Protein 4TRO (pdb70)

Solvent-accessible surface area: 12465 Å² total; per-residue (Å²): 150,23,70,0,94,55,32,66,0,0,0,0,22,5,68,31,96,31,11,32,0,18,38,0,0,55,8,0,20,100,58,34,9,85,3,1,2,3,4,119,97,147,55,213,39,0,72,129,15,8,94,166,12,84,52,193,15,61,35,25,69,5,36,8,65,47,108,140,36,14,92,48,0,23,51,62,0,35,147,39,12,27,96,81,48,83,0,25,0,0,0,2,18,33,46,87,14,18,121,48,0,20,8,86,56,80,84,187,95,14,65,158,77,38,3,42,89,0,46,52,20,0,1,120,0,1,34,12,1,4,168,16,0,8,67,21,4,47,108,48,2,0,1,0,0,17,6,29,27,12,84,177,104,34,62,6,16,25,54,25,16,55,0,22,50,31,0,22,44,35,0,124,132,9,12,171,85,0,47,157,91,40,4,22,0,0,0,0,1,5,3,9,17,58,25,118,64,34,45,48,17,25,71,24,68,19,16,122,105,0,1,42,71,1,80,124,27,12,85,17,16,70,143,61,7,89,155,26,29,88,45,159,50,6,32,62,0,0,123,30,0,1,35,0,3,0,90,190,53,99,102,30,69,17,69,29,51,77,12,4,11,23,0,71,85,72,173,189

GO terms:
  GO:0070403 NAD+ binding (F, IDA)
  GO:0005504 fatty acid binding (F, IDA)
  GO:0004318 enoyl-[acyl-carrier-protein] reductase (NADH) activity (F, IDA)
  GO:0071768 mycolic acid biosynthetic process (P, IDA)
  GO:0005886 plasma membrane (C, HDA)
  GO:0030497 fatty acid elongation (P, IMP)
  GO:0050343 trans-2-enoyl-CoA reductase (NADH) activity (F, EXP)

Organism: Mycobacterium tuberculosis (strain ATCC 25618 / H37Rv) (NCBI:txid83332)

Secondary structure (DSSP, 8-state):
--TTTT-EEEEE---STT-HHHHHHHHHHHTT-EEEEEE-S-HHHHHHHHTTSSS---EEE--TT-HHHHHHHHHHHHHHH-TT--EEEEEE------GGGSTTS-GGG--HHHHHHHHIIIIIHHHHHHHHHGGGEEEEEEEEEEE---SS--TTTHHHHHHHHHHHHHHHHHHHHHHTTT-EEEEEEE-----HHHHHHHTTTT-HHHHHHHHHHHHHHHHH-TT---TT--HHHHHHHHHHHSSS-TT--SEEEEESTTGGG---

Radius of gyration: 17.75 Å; Cα contacts (8 Å, |Δi|>4): 563; chains: 1; bounding box: 43×44×45 Å

Nearest PDB structures (foldseek):
  6ep8-assembly1_A  TM=1.003E+00  e=5.190E-58  Mycobacterium tuberculosis H37Rv
  3of2-assembly1_A  TM=1.003E+00  e=1.147E-56  Mycobacterium tuberculosis H37Rv
  3oey-assembly1_A  TM=1.003E+00  e=2.002E-56  Mycobacterium tuberculosis H37Rv
  7kxa-assembly1_A  TM=1.003E+00  e=5.390E-56  Mycobacterium kansasii
  5ois-assembly1_D  TM=9.984E-01  e=1.381E-56  Mycobacterium tuberculosis H37Rv

B-factor: mean 32.61, std 25.02, range [14.46, 283.75]

InterPro domains:
  IPR002347 Short-chain dehydrogenase/reductase SDR [PF13561] (14-265)
  IPR014358 Enoyl-[acyl-carrier-protein] reductase (NADH) [PIRSF000094] (2-268)
  IPR014358 Enoyl-[acyl-carrier-protein] reductase (NADH) [PTHR43159] (5-267)
  IPR014358 Enoyl-[acyl-carrier-protein] reductase (NADH) [cd05372] (7-267)
  IPR036291 NAD(P)-binding domain superfamily [SSF51735] (4-265)
  IPR053410 Mycobacterial enoyl-ACP reductase [NF040631] (3-263)

Structure (mmCIF, N/CA/C/O backbone):
data_4TRO
#
_entry.id   4TRO
#
_cell.length_a   97.434
_cell.length_b   97.434
_cell.length_c   139.752
_cell.angle_alpha   90.00
_cell.angle_beta   90.00
_cell.angle_gamma   120.00
#
_symmetry.space_group_name_H-M   'P 62 2 2'
#
loop_
_entity.id
_entity.type
_entity.pdbx_description
1 polymer 'Enoyl-[acyl-carrier-protein] reductase [NADH]'
2 non-polymer NICOTINAMIDE-ADENINE-DINUCLEOTIDE
3 non-polymer 'ISONICOTINIC-ACETYL-NICOTINAMIDE-ADENINE DINUCLEOTIDE'
4 non-polymer '4-(2-HYDROXYETHYL)-1-PIPERAZINE ETHANESULFONIC ACID'
5 non-polymer 'DIMETHYL SULFOXIDE'
6 non-polymer 'SODIUM ION'
7 water water
#
loop_
_atom_site.group_PDB
_atom_site.id
_atom_site.type_symbol
_atom_site.label_atom_id
_atom_site.label_alt_id
_atom_site.label_comp_id
_atom_site.label_asym_id
_atom_site.label_entity_id
_atom_site.label_seq_id
_atom_site.pdbx_PDB_ins_code
_atom_site.Cartn_x
_atom_site.Cartn_y
_atom_site.Cartn_z
_atom_site.occupancy
_atom_site.B_iso_or_equiv
_atom_site.auth_seq_id
_atom_site.auth_comp_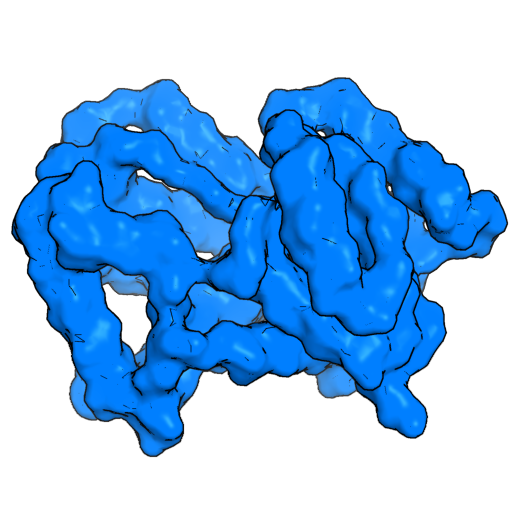id
_atom_site.auth_asym_id
_atom_site.auth_atom_id
_atom_site.pdbx_PDB_model_num
ATOM 1 N N . THR A 1 2 ? -10.225 -59.782 22.402 1.00 139.98 2 THR A N 1
ATOM 2 C CA . THR A 1 2 ? -9.736 -58.898 23.470 1.00 109.86 2 THR A CA 1
ATOM 3 C C . THR A 1 2 ? -8.631 -57.967 22.839 1.00 48.46 2 THR A C 1
ATOM 4 O O . THR A 1 2 ? -7.510 -58.391 22.363 1.00 66.05 2 THR A O 1
ATOM 6 N N . GLY A 1 3 ? -8.963 -56.679 22.809 1.00 40.79 3 GLY A N 1
ATOM 7 C CA . GLY A 1 3 ? -8.107 -55.756 22.250 1.00 35.36 3 GLY A CA 1
ATOM 8 C C . GLY A 1 3 ? -6.975 -55.394 23.265 1.00 29.66 3 GLY A C 1
ATOM 9 O O . GLY A 1 3 ? -7.142 -55.445 24.483 1.00 30.75 3 GLY A O 1
ATOM 10 N N . LEU A 1 4 ? -5.883 -54.983 22.724 1.00 27.22 4 LEU A N 1
ATOM 11 C CA . LEU A 1 4 ? -4.719 -54.540 23.459 1.00 25.89 4 LEU A CA 1
ATOM 12 C C . LEU A 1 4 ? -5.046 -53.432 24.463 1.00 26.65 4 LEU A C 1
ATOM 13 O O . LEU A 1 4 ? -4.403 -53.329 25.514 1.00 26.74 4 LEU A O 1
ATOM 18 N N . LEU A 1 5 ? -6.013 -52.574 24.130 1.00 26.24 5 LEU A N 1
ATOM 19 C CA . LEU A 1 5 ? -6.299 -51.413 24.915 1.00 26.25 5 LEU A CA 1
ATOM 20 C C . LEU A 1 5 ? -7.749 -51.509 25.465 1.00 27.83 5 LEU A C 1
ATOM 21 O O . LEU A 1 5 ? -8.332 -50.477 25.686 1.00 27.03 5 LEU A O 1
ATOM 26 N N A ASP A 1 6 ? -8.363 -52.664 25.593 0.50 27.53 6 ASP A N 1
ATOM 27 N N B ASP A 1 6 ? -8.391 -52.677 25.590 0.50 26.18 6 ASP A N 1
ATOM 28 C CA A ASP A 1 6 ? -9.762 -52.770 25.986 0.50 31.53 6 ASP A CA 1
ATOM 29 C CA B ASP A 1 6 ? -9.806 -52.778 25.975 0.50 31.24 6 ASP A CA 1
ATOM 30 C C A ASP A 1 6 ? -9.978 -52.080 27.324 0.50 32.98 6 ASP A C 1
ATOM 31 C C B ASP A 1 6 ? -9.983 -52.080 27.310 0.50 38.85 6 ASP A C 1
ATOM 32 O O A ASP A 1 6 ? -9.244 -52.279 28.265 0.50 45.07 6 ASP A O 1
ATOM 33 O O B ASP A 1 6 ? -9.187 -52.291 28.216 0.50 41.64 6 ASP A O 1
ATOM 42 N N . GLY A 1 7 ? -10.953 -51.178 27.295 1.00 34.25 7 GLY A N 1
ATOM 43 C CA . GLY A 1 7 ? -11.472 -50.402 28.390 1.00 85.62 7 GLY A CA 1
ATOM 44 C C . GLY A 1 7 ? -10.698 -49.215 28.808 1.00 44.09 7 GLY A C 1
ATOM 45 O O . GLY A 1 7 ? -10.961 -48.573 29.762 1.00 184.57 7 GLY A O 1
ATOM 46 N N . LYS A 1 8 ? -9.589 -48.973 28.060 1.00 28.71 8 LYS A N 1
ATOM 47 C CA . LYS A 1 8 ? -8.773 -47.837 28.372 1.00 26.86 8 LYS A CA 1
ATOM 48 C C . LYS A 1 8 ? -9.353 -46.571 27.813 1.00 26.28 8 LYS A C 1
ATOM 49 O O . LYS A 1 8 ? -9.846 -46.552 26.705 1.00 31.30 8 LYS A O 1
ATOM 55 N N . ARG A 1 9 ? -9.243 -45.491 28.569 1.00 25.00 9 ARG A N 1
ATOM 56 C CA . ARG A 1 9 ? -9.692 -44.184 28.121 1.00 25.08 9 ARG A CA 1
ATOM 57 C C . ARG A 1 9 ? -8.451 -43.375 27.749 1.00 26.15 9 ARG A C 1
ATOM 58 O O . ARG A 1 9 ? -7.582 -43.134 28.585 1.00 25.91 9 ARG A O 1
ATOM 66 N N . ILE A 1 10 ? -8.380 -42.938 26.512 1.00 24.21 10 ILE A N 1
ATOM 67 C CA . ILE A 1 10 ? -7.172 -42.341 25.957 1.00 22.99 10 ILE A CA 1
ATOM 68 C C . ILE A 1 10 ? -7.459 -41.047 25.205 1.00 22.69 10 ILE A C 1
ATOM 69 O O . ILE A 1 10 ? -8.332 -41.001 24.349 1.00 24.42 10 ILE A O 1
ATOM 74 N N . LEU A 1 11 ? -6.725 -39.987 25.549 1.00 21.66 11 LEU A N 1
ATOM 75 C CA . LEU A 1 11 ? -6.784 -38.744 24.829 1.00 22.06 11 LEU A CA 1
ATOM 76 C C . LEU A 1 11 ? -5.777 -38.715 23.695 1.00 21.98 11 LEU A C 1
ATOM 77 O O . LEU A 1 11 ? -4.612 -38.999 23.911 1.00 23.14 11 LEU A O 1
ATOM 82 N N . VAL A 1 12 ? -6.218 -38.363 22.498 1.00 22.43 12 VAL A N 1
ATOM 83 C CA . VAL A 1 12 ? -5.336 -38.253 21.357 1.00 21.64 12 VAL A CA 1
ATOM 84 C C . VAL A 1 12 ? -5.404 -36.868 20.756 1.00 22.35 12 VAL A C 1
ATOM 85 O O . VAL A 1 12 ? -6.432 -36.439 20.259 1.00 23.61 12 VAL A O 1
ATOM 89 N N . SER A 1 13 ? -4.270 -36.183 20.798 1.00 22.55 13 SER A N 1
ATOM 90 C CA . SER A 1 13 ? -4.120 -34.881 20.186 1.00 21.44 13 SER A CA 1
ATOM 91 C C . SER A 1 13 ? -3.504 -35.022 18.803 1.00 23.59 13 SER A C 1
ATOM 92 O O . SER A 1 13 ? -2.971 -36.064 18.458 1.00 23.71 13 SER A O 1
ATOM 95 N N . GLY A 1 14 ? -3.537 -33.981 18.002 1.00 21.45 14 GLY A N 1
ATOM 96 C CA . GLY A 1 14 ? -2.743 -33.907 16.789 1.00 22.34 14 GLY A CA 1
ATOM 97 C C . GLY A 1 14 ? -3.338 -34.342 15.473 1.00 21.50 14 GLY A C 1
ATOM 98 O O . GLY A 1 14 ? -2.620 -34.363 14.486 1.00 22.52 14 GLY A O 1
ATOM 99 N N . ILE A 1 15 ? -4.624 -34.646 15.419 1.00 21.87 15 ILE A N 1
ATOM 100 C CA . ILE A 1 15 ? -5.252 -34.895 14.131 1.00 22.98 15 ILE A CA 1
ATOM 101 C C . ILE A 1 15 ? -5.514 -33.594 13.418 1.00 23.80 15 ILE A C 1
ATOM 102 O O . ILE A 1 15 ? -6.173 -32.723 13.980 1.00 24.22 15 ILE A O 1
ATOM 107 N N . ILE A 1 16 ? -5.075 -33.473 12.181 1.00 23.43 16 ILE A N 1
ATOM 108 C CA . ILE A 1 16 ? -5.494 -32.372 11.309 1.00 24.16 16 ILE A CA 1
ATOM 109 C C . ILE A 1 16 ? -5.939 -32.857 9.911 1.00 26.86 16 ILE A C 1
ATOM 110 O O . ILE A 1 16 ? -6.827 -32.233 9.333 1.00 31.96 16 ILE A O 1
ATOM 115 N N . THR A 1 17 ? -5.355 -33.924 9.398 1.00 24.94 17 THR A N 1
ATOM 116 C CA . THR A 1 17 ? -5.786 -34.539 8.147 1.00 27.26 17 THR A CA 1
ATOM 117 C C . THR A 1 17 ? -5.890 -36.051 8.282 1.00 24.51 17 THR A C 1
ATOM 118 O O . THR A 1 17 ? -5.432 -36.564 9.330 1.00 25.26 17 THR A O 1
ATOM 122 N N A ASP A 1 18 ? -6.372 -36.768 7.274 0.50 25.32 18 ASP A N 1
ATOM 123 N N B ASP A 1 18 ? -6.379 -36.783 7.317 0.50 25.81 18 ASP A N 1
ATOM 124 C CA A ASP A 1 18 ? -6.412 -38.210 7.311 0.50 28.22 18 ASP A CA 1
ATOM 125 C CA B ASP A 1 18 ? -6.432 -38.220 7.353 0.50 26.34 18 ASP A CA 1
ATOM 126 C C A ASP A 1 18 ? -5.043 -38.860 7.180 0.50 26.11 18 ASP A C 1
ATOM 127 C C B ASP A 1 18 ? -5.052 -38.861 7.201 0.50 27.90 18 ASP A C 1
ATOM 128 O O A ASP A 1 18 ? -4.855 -40.027 7.325 0.50 32.79 18 ASP A O 1
ATOM 129 O O B ASP A 1 18 ? -4.875 -40.051 7.244 0.50 28.67 18 ASP A O 1
ATOM 138 N N . SER A 1 19 ? -4.063 -38.031 6.900 1.00 23.71 19 SER A N 1
ATOM 139 C CA . SER A 1 19 ? -2.640 -38.450 6.862 1.00 25.54 19 SER A CA 1
ATOM 140 C C . SER A 1 19 ? -1.850 -38.148 8.136 1.00 25.11 19 SER A C 1
ATOM 141 O O . SER A 1 19 ? -0.695 -38.587 8.242 1.00 26.41 19 SER A O 1
ATOM 144 N N . SER A 1 20 ? -2.444 -37.470 9.114 1.00 22.57 20 SER A N 1
ATOM 145 C CA . SER A 1 20 ? -1.792 -37.227 10.382 1.00 21.50 20 SER A CA 1
ATOM 146 C C . SER A 1 20 ? -1.425 -38.543 11.030 1.00 21.04 20 SER A C 1
ATOM 147 O O . SER A 1 20 ? -2.218 -39.466 11.066 1.00 22.57 20 SER A O 1
ATOM 150 N N . ILE A 1 21 ? -0.233 -38.584 11.628 1.00 21.43 21 ILE A N 1
ATOM 151 C CA . ILE A 1 21 ? 0.163 -39.762 12.365 1.00 21.58 21 ILE A CA 1
ATOM 152 C C . ILE A 1 21 ? -0.881 -40.015 13.445 1.00 20.85 21 ILE A C 1
ATOM 153 O O . ILE A 1 21 ? -1.234 -41.151 13.698 1.00 21.58 21 ILE A O 1
ATOM 158 N N . ALA A 1 22 ? -1.404 -38.982 14.078 1.00 20.93 22 ALA A N 1
ATOM 159 C CA . ALA A 1 22 ? -2.382 -39.121 15.128 1.00 21.57 22 ALA A CA 1
ATOM 160 C C . ALA A 1 22 ? -3.668 -39.754 14.620 1.00 21.02 22 ALA A C 1
ATOM 161 O O . ALA A 1 22 ? -4.380 -40.368 15.415 1.00 22.21 22 ALA A O 1
ATOM 163 N N . PHE A 1 23 ? -4.030 -39.580 13.385 1.00 21.70 23 PHE A N 1
ATOM 164 C CA . PHE A 1 23 ? -5.251 -40.220 12.868 1.00 21.90 23 PHE A CA 1
ATOM 165 C C . PHE A 1 23 ? -5.106 -41.738 12.932 1.00 21.13 23 PHE A C 1
ATOM 166 O O . PHE A 1 23 ? -6.005 -42.465 13.337 1.00 23.63 23 PHE A O 1
ATOM 174 N N . HIS A 1 24 ? -3.930 -42.211 12.518 1.00 21.40 24 HIS A N 1
ATOM 175 C CA . HIS A 1 24 ? -3.623 -43.606 12.551 1.00 21.91 24 HIS A CA 1
ATOM 176 C C . HIS A 1 24 ? -3.485 -44.174 13.942 1.00 21.90 24 HIS A C 1
ATOM 177 O O . HIS A 1 24 ? -3.929 -45.275 14.203 1.00 23.40 24 HIS A O 1
ATOM 184 N N . ILE A 1 25 ? -2.866 -43.398 14.844 1.00 19.89 25 ILE A N 1
ATOM 185 C CA . ILE A 1 25 ? -2.822 -43.767 16.250 1.00 21.11 25 ILE A CA 1
ATOM 186 C C . ILE A 1 25 ? -4.256 -43.984 16.765 1.00 21.71 25 ILE A C 1
ATOM 187 O O . ILE A 1 25 ? -4.561 -44.979 17.379 1.00 22.60 25 ILE A O 1
ATOM 192 N N . ALA A 1 26 ? -5.117 -43.017 16.512 1.00 21.86 26 ALA A N 1
ATOM 193 C CA . ALA A 1 26 ? -6.511 -43.104 16.945 1.00 22.35 26 ALA A CA 1
ATOM 194 C C . ALA A 1 26 ? -7.225 -44.281 16.311 1.00 22.77 26 ALA A C 1
ATOM 195 O O . ALA A 1 26 ? -7.907 -44.995 17.051 1.00 22.71 26 ALA A O 1
ATOM 197 N N A ARG A 1 27 ? -7.089 -44.582 15.032 0.50 22.76 27 ARG A N 1
ATOM 198 N N B ARG A 1 27 ? -7.080 -44.573 15.042 0.50 22.19 27 ARG A N 1
ATOM 199 C CA A ARG A 1 27 ? -7.741 -45.742 14.389 0.50 26.10 27 ARG A CA 1
ATOM 200 C CA B ARG A 1 27 ? -7.732 -45.723 14.416 0.50 23.22 27 ARG A CA 1
ATOM 201 C C A ARG A 1 27 ? -7.319 -47.060 15.009 0.50 22.59 27 ARG A C 1
ATOM 202 C C B ARG A 1 27 ? -7.321 -47.063 15.017 0.50 23.90 27 ARG A C 1
ATOM 203 O O A ARG A 1 27 ? -8.132 -47.821 15.451 0.50 25.18 27 ARG A O 1
ATOM 204 O O B ARG A 1 27 ? -8.144 -47.836 15.445 0.50 25.41 27 ARG A O 1
ATOM 219 N N . VAL A 1 28 ? -6.007 -47.222 15.189 1.00 23.18 28 VAL A N 1
ATOM 220 C CA . VAL A 1 28 ? -5.472 -48.426 15.774 1.00 23.48 28 VAL A CA 1
ATOM 221 C C . VAL A 1 28 ? -5.926 -48.603 17.224 1.00 23.04 28 VAL A C 1
ATOM 222 O O . VAL A 1 28 ? -6.308 -49.687 17.643 1.00 24.27 28 VAL A O 1
ATOM 226 N N . ALA A 1 29 ? -5.894 -47.531 18.004 1.00 22.52 29 ALA A N 1
ATOM 227 C CA . ALA A 1 29 ? -6.300 -47.616 19.386 1.00 23.60 29 ALA A CA 1
ATOM 228 C C . ALA A 1 29 ? -7.775 -48.023 19.481 1.00 23.31 29 ALA A C 1
ATOM 229 O O . ALA A 1 29 ? -8.109 -48.847 20.308 1.00 25.04 29 ALA A O 1
ATOM 231 N N . GLN A 1 30 ? -8.628 -47.466 18.634 1.00 22.82 30 GLN A N 1
ATOM 232 C CA . GLN A 1 30 ? -10.053 -47.868 18.605 1.00 24.48 30 GLN A CA 1
ATOM 233 C C . GLN A 1 30 ? -10.216 -49.289 18.175 1.00 24.88 30 GLN A C 1
ATOM 234 O O . GLN A 1 30 ? -11.050 -50.007 18.730 1.00 25.81 30 GLN A O 1
ATOM 240 N N . GLU A 1 31 ? -9.433 -49.736 17.209 1.00 2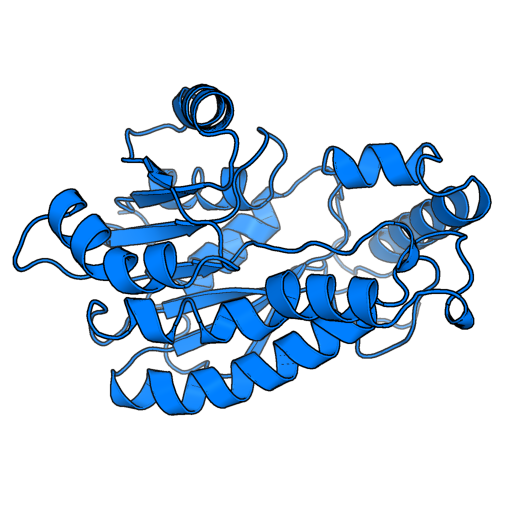5.64 31 GLU A N 1
ATOM 241 C CA . GLU A 1 31 ? -9.490 -51.117 16.760 1.00 26.07 31 GLU A CA 1
ATOM 242 C C . GLU A 1 31 ? -9.157 -52.035 17.901 1.00 25.02 31 GLU A C 1
ATOM 243 O O . GLU A 1 31 ? -9.640 -53.168 17.943 1.00 29.16 31 GLU A O 1
ATOM 249 N N . GLN A 1 32 ? -8.315 -51.565 18.846 1.00 25.37 32 GLN A N 1
ATOM 250 C CA . GLN A 1 32 ? -7.895 -52.325 20.002 1.00 24.04 32 GLN A CA 1
ATOM 251 C C . GLN A 1 32 ? -8.717 -52.077 21.259 1.00 27.87 32 GLN A C 1
ATOM 252 O O . GLN A 1 32 ? -8.305 -52.442 22.342 1.00 27.04 32 GLN A O 1
ATOM 258 N N . GLY A 1 33 ? -9.882 -51.489 21.104 1.00 27.02 33 GLY A N 1
ATOM 259 C CA . GLY A 1 33 ? -10.808 -51.355 22.221 1.00 27.33 33 GLY A CA 1
ATOM 260 C C . GLY A 1 33 ? -10.748 -50.097 23.062 1.00 26.41 33 GLY A C 1
ATOM 261 O O . GLY A 1 33 ? -11.528 -49.981 24.016 1.00 30.10 33 GLY A O 1
ATOM 262 N N . ALA A 1 34 ? -9.853 -49.194 22.717 1.00 26.66 34 ALA A N 1
ATOM 263 C CA . ALA A 1 34 ? -9.717 -47.985 23.486 1.00 24.85 34 ALA A CA 1
ATOM 264 C C . ALA A 1 34 ? -10.935 -47.042 23.376 1.00 25.98 34 ALA A C 1
ATOM 265 O O . ALA A 1 34 ? -11.498 -46.987 22.241 1.00 28.51 34 ALA A O 1
ATOM 267 N N A GLN A 1 35 ? -11.406 -46.315 24.348 0.50 26.41 35 GLN A N 1
ATOM 268 N N B GLN A 1 35 ? -11.441 -46.321 24.352 0.50 26.43 35 GLN A N 1
ATOM 269 C CA A GLN A 1 35 ? -12.386 -45.265 24.219 0.50 27.22 35 GLN A CA 1
ATOM 270 C CA B GLN A 1 35 ? -12.408 -45.248 24.212 0.50 27.24 35 GLN A CA 1
ATOM 271 C C A GLN A 1 35 ? -11.589 -43.993 24.248 0.50 26.66 35 GLN A C 1
ATOM 272 C C B GLN A 1 35 ? -11.587 -43.991 24.259 0.50 25.28 35 GLN A C 1
ATOM 273 O O A GLN A 1 35 ? -10.843 -43.686 25.132 0.50 26.83 35 GLN A O 1
ATOM 274 O O B GLN A 1 35 ? -10.848 -43.684 25.181 0.50 29.23 35 GLN A O 1
ATOM 285 N N . LEU A 1 36 ? -11.764 -43.211 23.205 1.00 26.30 36 LEU A N 1
ATOM 286 C CA . LEU A 1 36 ? -10.979 -41.978 22.940 1.00 25.17 36 LEU A CA 1
ATOM 287 C C . LEU A 1 36 ? -11.728 -40.679 23.206 1.00 24.51 36 LEU A C 1
ATOM 288 O O . LEU A 1 36 ? -12.955 -40.580 23.042 1.00 27.07 36 LEU A O 1
ATOM 293 N N . VAL A 1 37 ? -10.929 -39.685 23.561 1.00 23.73 37 VAL A N 1
ATOM 294 C CA . VAL A 1 37 ? -11.263 -38.269 23.532 1.00 25.68 37 VAL A CA 1
ATOM 295 C C . VAL A 1 37 ? -10.227 -37.651 22.603 1.00 24.05 37 VAL A C 1
ATOM 296 O O . VAL A 1 37 ? -9.055 -37.923 22.744 1.00 25.75 37 VAL A O 1
ATOM 300 N N . LEU A 1 38 ? -10.643 -36.821 21.678 1.00 23.98 38 LEU A N 1
ATOM 301 C CA . LEU A 1 38 ? -9.723 -36.179 20.733 1.00 24.99 38 LEU A CA 1
ATOM 302 C C . LEU A 1 38 ? -9.578 -34.712 21.028 1.00 25.03 38 LEU A C 1
ATOM 303 O O . LEU A 1 38 ? -10.497 -34.076 21.491 1.00 26.97 38 LEU A O 1
ATOM 308 N N . THR A 1 39 ? -8.384 -34.169 20.754 1.00 25.51 39 THR A N 1
ATOM 309 C CA . THR A 1 39 ? -8.183 -32.744 20.807 1.00 26.27 39 THR A CA 1
ATOM 310 C C . THR A 1 39 ? -7.707 -32.223 19.471 1.00 26.87 39 THR A C 1
ATOM 311 O O . THR A 1 39 ? -6.916 -32.855 18.783 1.00 27.17 39 THR A O 1
ATOM 315 N N . GLY A 1 40 ? -8.170 -31.057 19.123 1.00 25.87 40 GLY A N 1
ATOM 316 C CA . GLY A 1 40 ? -7.804 -30.429 17.904 1.00 24.86 40 GLY A CA 1
ATOM 317 C C . GLY A 1 40 ? -7.528 -28.966 17.996 1.00 26.69 40 GLY A C 1
ATOM 318 O O . GLY A 1 40 ? -8.039 -28.300 18.867 1.00 25.76 40 GLY A O 1
ATOM 319 N N . PHE A 1 41 ? -6.735 -28.481 17.043 1.00 25.45 41 PHE A N 1
ATOM 320 C CA . PHE A 1 41 ? -6.286 -27.102 17.022 1.00 24.79 41 PHE A CA 1
ATOM 321 C C . PHE A 1 41 ? -6.923 -26.330 15.857 1.00 26.14 41 PHE A C 1
ATOM 322 O O . PHE A 1 41 ? -6.745 -26.679 14.710 1.00 27.51 41 PHE A O 1
ATOM 330 N N . ASP A 1 42 ? -7.634 -25.274 16.219 1.00 29.89 42 ASP A N 1
ATOM 331 C CA . ASP A 1 42 ? -8.121 -24.239 15.334 1.00 32.05 42 ASP A CA 1
ATOM 332 C C . ASP A 1 42 ? -9.254 -24.632 14.376 1.00 33.89 42 ASP A C 1
ATOM 333 O O . ASP A 1 42 ? -10.337 -24.104 14.457 1.00 42.50 42 ASP A O 1
ATOM 338 N N . ARG A 1 43 ? -8.996 -25.557 13.495 1.00 30.58 43 ARG A N 1
ATOM 339 C CA . ARG A 1 43 ? -9.984 -25.931 12.461 1.00 31.53 43 ARG A CA 1
ATOM 340 C C . ARG A 1 43 ? -10.851 -27.087 12.885 1.00 29.79 43 ARG A C 1
ATOM 341 O O . ARG A 1 43 ? -10.725 -28.176 12.391 1.00 27.41 43 ARG A O 1
ATOM 349 N N . LEU A 1 44 ? -11.703 -26.830 13.858 1.00 31.74 44 LEU A N 1
ATOM 350 C CA . LEU A 1 44 ? -12.486 -27.886 14.477 1.00 32.93 44 LEU A CA 1
ATOM 351 C C . LEU A 1 44 ? -13.515 -28.540 13.573 1.00 29.92 44 LEU A C 1
ATOM 352 O O . LEU A 1 44 ? -13.758 -29.696 13.681 1.00 29.87 44 LEU A O 1
ATOM 357 N N . ARG A 1 45 ? -14.121 -27.739 12.686 1.00 32.66 45 ARG A N 1
ATOM 358 C CA . ARG A 1 45 ? -15.078 -28.327 11.755 1.00 36.67 45 ARG A CA 1
ATOM 359 C C . ARG A 1 45 ? -14.393 -29.281 10.826 1.00 28.48 45 ARG A C 1
ATOM 360 O O . ARG A 1 45 ? -14.890 -30.387 10.576 1.00 29.81 45 ARG A O 1
ATOM 368 N N . LEU A 1 46 ? -13.244 -28.877 10.334 1.00 29.93 46 LEU A N 1
ATOM 369 C CA . LEU A 1 46 ? -12.416 -29.779 9.516 1.00 27.44 46 LEU A CA 1
ATOM 370 C C . LEU A 1 46 ? -12.042 -31.015 10.264 1.00 28.27 46 LEU A C 1
ATOM 371 O O . LEU A 1 46 ? -12.229 -32.108 9.767 1.00 27.42 46 LEU A O 1
ATOM 376 N N . ILE A 1 47 ? -11.532 -30.871 11.476 1.00 26.05 47 ILE A N 1
ATOM 377 C CA . ILE A 1 47 ? -11.119 -32.051 12.227 1.00 25.70 47 ILE A CA 1
ATOM 378 C C . ILE A 1 47 ? -12.283 -33.003 12.496 1.00 25.17 47 ILE A C 1
ATOM 379 O O . ILE A 1 47 ? -12.106 -34.208 12.459 1.00 26.63 47 ILE A O 1
ATOM 384 N N . GLN A 1 48 ? -13.450 -32.480 12.853 1.00 27.65 48 GLN A N 1
ATOM 385 C CA . GLN A 1 48 ? -14.598 -33.327 13.052 1.00 27.57 48 GLN A CA 1
ATOM 386 C C . GLN A 1 48 ? -14.947 -34.133 11.826 1.00 26.25 48 GLN A C 1
ATOM 387 O O . GLN A 1 48 ? -15.275 -35.299 11.905 1.00 26.94 48 GLN A O 1
ATOM 393 N N . ARG A 1 49 ? -14.900 -33.499 10.677 1.00 25.96 49 ARG A N 1
ATOM 394 C CA . ARG A 1 49 ? -15.184 -34.181 9.418 1.00 28.19 49 ARG A CA 1
ATOM 395 C C . ARG A 1 49 ? -14.209 -35.286 9.132 1.00 24.01 49 ARG A C 1
ATOM 396 O O . ARG A 1 49 ? -14.565 -36.346 8.705 1.00 26.20 49 ARG A O 1
ATOM 404 N N . ILE A 1 50 ? -12.932 -35.007 9.392 1.00 26.82 50 ILE A N 1
ATOM 405 C CA . ILE A 1 50 ? -11.900 -36.024 9.264 1.00 25.03 50 ILE A CA 1
ATOM 406 C C . ILE A 1 50 ? -12.106 -37.179 10.244 1.00 25.35 50 ILE A C 1
ATOM 407 O O . ILE A 1 50 ? -12.042 -38.334 9.851 1.00 26.11 50 ILE A O 1
ATOM 412 N N . THR A 1 51 ? -12.383 -36.860 11.511 1.00 27.03 51 THR A N 1
ATOM 413 C CA . THR A 1 51 ? -12.521 -37.877 12.515 1.00 26.61 51 THR A CA 1
ATOM 414 C C . THR A 1 51 ? -13.827 -38.707 12.461 1.00 28.04 51 THR A C 1
ATOM 415 O O . THR A 1 51 ? -13.919 -39.764 13.054 1.00 28.86 51 THR A O 1
ATOM 419 N N . ASP A 1 52 ? -14.790 -38.232 11.663 1.00 26.68 52 ASP A N 1
ATOM 420 C CA . ASP A 1 52 ? -15.994 -38.994 11.364 1.00 28.60 52 ASP 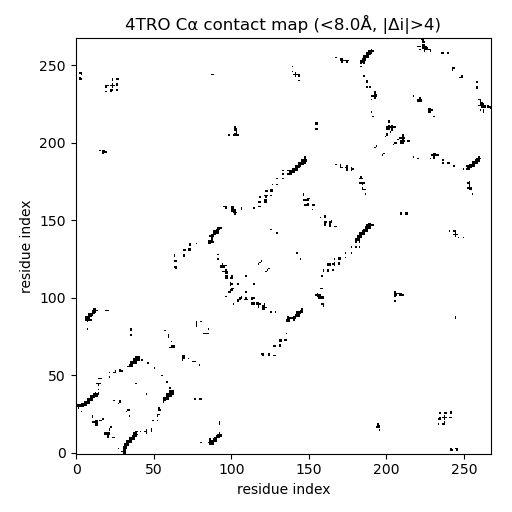A CA 1
ATOM 421 C C . ASP A 1 52 ? -15.650 -40.302 10.690 1.00 28.29 52 ASP A C 1
ATOM 422 O O . ASP A 1 52 ? -16.430 -41.207 10.705 1.00 31.40 52 ASP A O 1
ATOM 427 N N . ARG A 1 53 ? -14.445 -40.399 10.115 1.00 26.91 53 ARG A N 1
ATOM 428 C CA . ARG A 1 53 ? -14.024 -41.597 9.473 1.00 26.69 53 ARG A CA 1
ATOM 429 C C . ARG A 1 53 ? -13.363 -42.609 10.392 1.00 27.99 53 ARG A C 1
ATOM 430 O O . ARG A 1 53 ? -13.081 -43.729 9.957 1.00 31.45 53 ARG A O 1
ATOM 438 N N . LEU A 1 54 ? -13.116 -42.263 11.646 1.00 26.31 54 LEU A N 1
ATOM 439 C CA . LEU A 1 54 ? -12.628 -43.217 12.583 1.00 26.84 54 LEU A CA 1
ATOM 440 C C . LEU A 1 54 ? -13.682 -44.281 12.843 1.00 30.00 54 LEU A C 1
ATOM 441 O O . LEU A 1 54 ? -14.854 -44.055 12.699 1.00 31.85 54 LEU A O 1
ATOM 446 N N . PRO A 1 55 ? -13.247 -45.470 13.256 1.00 29.65 55 PRO A N 1
ATOM 447 C CA . PRO A 1 55 ? -14.238 -46.559 13.402 1.00 32.44 55 PRO A CA 1
ATOM 448 C C . PRO A 1 55 ? -15.240 -46.362 14.513 1.00 33.12 55 PRO A C 1
ATOM 449 O O . PRO A 1 55 ? -16.275 -47.002 14.486 1.00 38.62 55 PRO A O 1
ATOM 453 N N . ALA A 1 56 ? -14.921 -45.511 15.490 1.00 31.28 56 ALA A N 1
ATOM 454 C CA . ALA A 1 56 ? -15.864 -45.250 16.549 1.00 32.03 56 ALA A CA 1
ATOM 455 C C . ALA A 1 56 ? -15.978 -43.788 16.844 1.00 30.98 56 ALA A C 1
ATOM 456 O O . ALA A 1 56 ? -15.028 -43.012 16.555 1.00 32.65 56 ALA A O 1
ATOM 458 N N . LYS A 1 57 ? -17.080 -43.421 17.489 1.00 43.40 57 LYS A N 1
ATOM 459 C CA . LYS A 1 57 ? -17.277 -42.058 17.929 1.00 50.66 57 LYS A CA 1
ATOM 460 C C . LYS A 1 57 ? -16.334 -41.647 18.983 1.00 40.66 57 LYS A C 1
ATOM 461 O O . LYS A 1 57 ? -15.984 -42.448 19.878 1.00 38.44 57 LYS A O 1
ATOM 467 N N . ALA A 1 58 ? -15.891 -40.408 18.913 1.00 31.54 58 ALA A N 1
ATOM 468 C CA . ALA A 1 58 ? -15.070 -39.861 19.960 1.00 35.59 58 ALA A CA 1
ATOM 469 C C . ALA A 1 58 ? -15.328 -38.367 20.024 1.00 34.13 58 ALA A C 1
ATOM 470 O O . ALA A 1 58 ? -15.322 -37.668 18.996 1.00 38.52 58 ALA A O 1
ATOM 472 N N . PRO A 1 59 ? -15.512 -37.856 21.242 1.00 29.46 59 PRO A N 1
ATOM 473 C CA . PRO A 1 59 ? -15.699 -36.419 21.401 1.00 29.21 59 PRO A CA 1
ATOM 474 C C . PRO A 1 59 ? -14.468 -35.664 21.035 1.00 29.53 59 PRO A C 1
ATOM 475 O O . PRO A 1 59 ? -13.358 -36.093 21.337 1.00 29.31 59 PRO A O 1
ATOM 479 N N . LEU A 1 60 ? -14.656 -34.489 20.472 1.00 30.13 60 LEU A N 1
ATOM 480 C CA . LEU A 1 60 ? -13.567 -33.613 20.065 1.00 27.58 60 LEU A CA 1
ATOM 481 C C . LEU A 1 60 ? -13.609 -32.346 20.869 1.00 29.41 60 LEU A C 1
ATOM 482 O O . LEU A 1 60 ? -14.614 -31.654 20.921 1.00 31.38 60 LEU A O 1
ATOM 487 N N . LEU A 1 61 ? -12.465 -32.045 21.500 1.00 28.74 61 LEU A N 1
ATOM 488 C CA . LEU A 1 61 ? -12.275 -30.878 22.342 1.00 27.55 61 LEU A CA 1
ATOM 489 C C . LEU A 1 61 ? -11.255 -29.972 21.697 1.00 26.54 61 LEU A C 1
ATOM 490 O O . LEU A 1 61 ? -10.236 -30.450 21.197 1.00 28.65 61 LEU A O 1
ATOM 495 N N . GLU A 1 62 ? -11.454 -28.668 21.791 1.00 28.05 62 GLU A N 1
ATOM 496 C CA . GLU A 1 62 ? -10.490 -27.723 21.257 1.00 27.31 62 GLU A CA 1
ATOM 497 C C . GLU A 1 62 ? -9.288 -27.609 22.188 1.00 25.17 62 GLU A C 1
ATOM 498 O O . GLU A 1 62 ? -9.454 -27.433 23.406 1.00 27.24 62 GLU A O 1
ATOM 504 N N . LEU A 1 63 ? -8.079 -27.647 21.635 1.00 24.45 63 LEU A N 1
ATOM 505 C CA . LEU A 1 63 ? -6.890 -27.359 22.402 1.00 27.18 63 LEU A CA 1
ATOM 506 C C . LEU A 1 63 ? -5.824 -26.699 21.560 1.00 24.63 63 LEU A C 1
ATOM 507 O O . LEU A 1 63 ? -5.215 -27.370 20.690 1.00 26.23 63 LEU A O 1
ATOM 512 N N . ASP A 1 64 ? -5.576 -25.441 21.814 1.00 26.68 64 ASP A N 1
ATOM 513 C CA . ASP A 1 64 ? -4.407 -24.719 21.305 1.00 26.63 64 ASP A CA 1
ATOM 514 C C . ASP A 1 64 ? -3.416 -24.749 22.454 1.00 22.91 64 ASP A C 1
ATOM 515 O O . ASP A 1 64 ? -3.666 -24.159 23.503 1.00 25.57 64 ASP A O 1
ATOM 520 N N . VAL A 1 65 ? -2.277 -25.409 22.281 1.00 23.85 65 VAL A N 1
ATOM 521 C CA . VAL A 1 65 ? -1.333 -25.553 23.365 1.00 24.16 65 VAL A CA 1
ATOM 522 C C . VAL A 1 65 ? -0.621 -24.253 23.753 1.00 25.16 65 VAL A C 1
ATOM 523 O O . VAL A 1 65 ? 0.014 -24.196 24.799 1.00 27.46 65 VAL A O 1
ATOM 527 N N . GLN A 1 66 ? -0.733 -23.221 22.942 1.00 24.50 66 GLN A N 1
ATOM 528 C CA . GLN A 1 66 ? -0.218 -21.922 23.321 1.00 26.62 66 GLN A CA 1
ATOM 529 C C . GLN A 1 66 ? -1.235 -21.121 24.068 1.00 27.20 66 GLN A C 1
ATOM 530 O O . GLN A 1 66 ? -0.936 -19.994 24.440 1.00 31.88 66 GLN A O 1
ATOM 536 N N . ASN A 1 67 ? -2.427 -21.654 24.255 1.00 26.05 67 ASN A N 1
ATOM 537 C CA . ASN A 1 67 ? -3.505 -20.945 24.964 1.00 30.09 67 ASN A CA 1
ATOM 538 C C . ASN A 1 67 ? -3.682 -21.451 26.428 1.00 26.42 67 ASN A C 1
ATOM 539 O O . ASN A 1 67 ? -4.127 -22.547 26.660 1.00 28.42 67 ASN A O 1
ATOM 544 N N . GLU A 1 68 ? -3.238 -20.627 27.363 1.00 29.60 68 GLU A N 1
ATOM 545 C CA . GLU A 1 68 ? -3.240 -21.028 28.769 1.00 32.03 68 GLU A CA 1
ATOM 546 C C . GLU A 1 68 ? -4.627 -21.297 29.283 1.00 28.55 68 GLU A C 1
ATOM 547 O O . GLU A 1 68 ? -4.829 -22.165 30.139 1.00 31.78 68 GLU A O 1
ATOM 553 N N . GLU A 1 69 ? -5.615 -20.603 28.744 1.00 31.20 69 GLU A N 1
ATOM 554 C CA . GLU A 1 69 ? -7.015 -20.829 29.158 1.00 33.75 69 GLU A CA 1
ATOM 555 C C . GLU A 1 69 ? -7.483 -22.215 28.715 1.00 31.16 69 GLU A C 1
ATOM 556 O O . GLU A 1 69 ? -8.151 -22.901 29.446 1.00 30.88 69 GLU A O 1
ATOM 562 N N . HIS A 1 70 ? -7.100 -22.617 27.495 1.00 28.94 70 HIS A N 1
ATOM 563 C CA . HIS A 1 70 ? -7.456 -23.946 27.003 1.00 27.92 70 HIS A CA 1
ATOM 564 C C . HIS A 1 70 ? -6.862 -25.002 27.890 1.00 26.32 70 HIS A C 1
ATOM 565 O O . HIS A 1 70 ? -7.478 -26.001 28.165 1.00 27.91 70 HIS A O 1
ATOM 572 N N . LEU A 1 71 ? -5.619 -24.798 28.270 1.00 27.42 71 LEU A N 1
ATOM 573 C CA . LEU A 1 71 ? -4.921 -25.757 29.105 1.00 29.42 71 LEU A CA 1
ATOM 574 C C . LEU A 1 71 ? -5.516 -25.836 30.514 1.00 27.94 71 LEU A C 1
ATOM 575 O O . LEU A 1 71 ? -5.660 -26.903 31.053 1.00 29.72 71 LEU A O 1
ATOM 580 N N . ALA A 1 72 ? -5.886 -24.662 31.065 1.00 28.92 72 ALA A N 1
ATOM 581 C CA . ALA A 1 72 ? -6.449 -24.597 32.388 1.00 32.26 72 ALA A CA 1
ATOM 582 C C . ALA A 1 72 ? -7.802 -25.265 32.478 1.00 29.91 72 ALA A C 1
ATOM 583 O O . ALA A 1 72 ? -8.160 -25.789 33.541 1.00 34.35 72 ALA A O 1
ATOM 585 N N . SER A 1 73 ? -8.555 -25.226 31.398 1.00 31.67 73 SER A N 1
ATOM 586 C CA . SER A 1 73 ? -9.874 -25.833 31.375 1.00 31.60 73 SER A CA 1
ATOM 587 C C . SER A 1 73 ? -9.889 -27.281 30.873 1.00 29.01 73 SER A C 1
ATOM 588 O O . SER A 1 73 ? -10.934 -27.944 30.924 1.00 31.15 73 SER A O 1
ATOM 591 N N . LEU A 1 74 ? -8.796 -27.751 30.348 1.00 28.78 74 LEU A N 1
ATOM 592 C CA . LEU A 1 74 ? -8.810 -29.015 29.646 1.00 27.56 74 LEU A CA 1
ATOM 593 C C . LEU A 1 74 ? -9.241 -30.207 30.490 1.00 26.43 74 LEU A C 1
ATOM 594 O O . LEU A 1 74 ? -10.021 -30.996 30.030 1.00 27.85 74 LEU A O 1
ATOM 599 N N . ALA A 1 75 ? -8.711 -30.350 31.697 1.00 27.94 75 ALA A N 1
ATOM 600 C CA . ALA A 1 75 ? -9.048 -31.541 32.498 1.00 28.12 75 ALA A CA 1
ATOM 601 C C . ALA A 1 75 ? -10.562 -31.578 32.784 1.00 27.35 75 ALA A C 1
ATOM 602 O O . ALA A 1 75 ? -11.166 -32.615 32.734 1.00 29.23 75 ALA A O 1
ATOM 604 N N . GLY A 1 76 ? -11.132 -30.436 33.088 1.00 27.95 76 GLY A N 1
ATOM 605 C CA . GLY A 1 76 ? -12.585 -30.339 33.330 1.00 30.37 76 GLY A CA 1
ATOM 606 C C . GLY A 1 76 ? -13.372 -30.691 32.077 1.00 29.83 76 GLY A C 1
ATOM 607 O O . GLY A 1 76 ? -14.393 -31.360 32.186 1.00 31.40 76 GLY A O 1
ATOM 608 N N . ARG A 1 77 ? -12.935 -30.227 30.920 1.00 29.11 77 ARG A N 1
ATOM 609 C CA . ARG A 1 77 ? -13.613 -30.563 29.690 1.00 34.73 77 ARG A CA 1
ATOM 610 C C . ARG A 1 77 ? -13.495 -32.057 29.378 1.00 28.26 77 ARG A C 1
ATOM 611 O O . ARG A 1 77 ? -14.452 -32.677 28.911 1.00 30.24 77 ARG A O 1
ATOM 619 N N . VAL A 1 78 ? -12.318 -32.646 29.596 1.00 28.09 78 VAL A N 1
ATOM 620 C CA . VAL A 1 78 ? -12.167 -34.088 29.427 1.00 29.41 78 VAL A CA 1
ATOM 621 C C . VAL A 1 78 ? -13.063 -34.856 30.388 1.00 29.83 78 VAL A C 1
ATOM 622 O O . VAL A 1 78 ? -13.710 -35.828 29.980 1.00 30.20 78 VAL A O 1
ATOM 626 N N . THR A 1 79 ? -13.100 -34.457 31.642 1.00 27.69 79 THR A N 1
ATOM 627 C CA . THR A 1 79 ? -13.907 -35.183 32.626 1.00 32.37 79 THR A CA 1
ATOM 628 C C . THR A 1 79 ? -15.403 -35.153 32.258 1.00 34.93 79 THR A C 1
ATOM 629 O O . THR A 1 79 ? -16.075 -36.148 32.344 1.00 35.60 79 THR A O 1
ATOM 633 N N . GLU A 1 80 ? -15.854 -34.012 31.777 1.00 33.27 80 GLU A N 1
ATOM 634 C CA . GLU A 1 80 ? -17.214 -33.900 31.307 1.00 36.65 80 GLU A CA 1
ATOM 635 C C . GLU A 1 80 ? -17.415 -34.893 30.172 1.00 36.18 80 GLU A C 1
ATOM 636 O O . GLU A 1 80 ? -18.448 -35.559 30.107 1.00 36.46 80 GLU A O 1
ATOM 642 N N . ALA A 1 81 ? -16.442 -35.012 29.268 1.00 32.07 81 ALA A N 1
ATOM 643 C CA . ALA A 1 81 ? -16.583 -35.950 28.146 1.00 34.28 81 ALA A CA 1
ATOM 644 C C . ALA A 1 81 ? -16.597 -37.418 28.511 1.00 35.41 81 ALA A C 1
ATOM 645 O O . ALA A 1 81 ? -17.302 -38.205 27.879 1.00 37.18 81 ALA A O 1
ATOM 647 N N . ILE A 1 82 ? -15.785 -37.812 29.481 1.00 31.39 82 ILE A N 1
ATOM 648 C CA . ILE A 1 82 ? -15.676 -39.209 29.857 1.00 33.18 82 ILE A CA 1
ATOM 649 C C . ILE A 1 82 ? -16.517 -39.563 31.048 1.00 37.55 82 ILE A C 1
ATOM 650 O O . ILE A 1 82 ? -16.695 -40.723 31.350 1.00 35.85 82 ILE A O 1
ATOM 655 N N . GLY A 1 83 ? -17.048 -38.554 31.740 1.00 35.88 83 GLY A N 1
ATOM 656 C CA . GLY A 1 83 ? -17.934 -38.725 32.878 1.00 40.74 83 GLY A CA 1
ATOM 657 C C . GLY A 1 83 ? -17.229 -38.566 34.198 1.00 40.16 83 GLY A C 1
ATOM 658 O O . GLY A 1 83 ? -16.140 -39.091 34.415 1.00 37.45 83 GLY A O 1
ATOM 659 N N . ALA A 1 84 ? -17.928 -37.924 35.146 1.00 41.89 84 ALA A N 1
ATOM 660 C CA . ALA A 1 84 ? -17.355 -37.718 36.431 1.00 45.89 84 ALA A CA 1
ATOM 661 C C . ALA A 1 84 ? -17.017 -39.053 37.052 1.00 48.88 84 ALA A C 1
ATOM 662 O O . ALA A 1 84 ? -17.713 -40.034 36.857 1.00 48.97 84 ALA A O 1
ATOM 664 N N . GLY A 1 85 ? -15.933 -39.076 37.804 1.00 41.45 85 GLY A N 1
ATOM 665 C CA . GLY A 1 85 ? -15.484 -40.308 38.417 1.00 44.18 85 GLY A CA 1
ATOM 666 C C . GLY A 1 85 ? -14.658 -41.198 37.497 1.00 45.83 85 GLY A C 1
ATOM 667 O O . GLY A 1 85 ? -14.131 -42.204 37.932 1.00 40.38 85 GLY A O 1
ATOM 668 N N . ASN A 1 86 ? -14.574 -40.849 36.217 1.00 36.46 86 ASN A N 1
ATOM 669 C CA . ASN A 1 86 ? -13.648 -41.587 35.344 1.00 32.93 86 ASN A CA 1
ATOM 670 C C . ASN A 1 86 ? -12.410 -40.755 35.072 1.00 29.93 86 ASN A C 1
ATOM 671 O O . ASN A 1 86 ? -12.462 -39.535 35.032 1.00 33.92 86 ASN A O 1
ATOM 676 N N . LYS A 1 87 ? -11.296 -41.445 34.899 1.00 29.84 87 LYS A N 1
ATOM 677 C CA . LYS A 1 87 ? -10.024 -40.818 34.540 1.00 28.61 87 LYS A CA 1
ATOM 678 C C . LYS A 1 87 ? -9.449 -41.388 33.290 1.00 28.22 87 LYS A C 1
ATOM 679 O O . LYS A 1 87 ? -9.891 -42.457 32.821 1.00 27.95 87 LYS A O 1
ATOM 685 N N . LEU A 1 88 ? -8.449 -40.724 32.734 1.00 25.64 88 LEU A N 1
ATOM 686 C CA . LEU A 1 88 ? -7.747 -41.245 31.594 1.00 25.92 88 LEU A CA 1
ATOM 687 C C . LEU A 1 88 ? -6.674 -42.274 31.952 1.00 24.75 88 LEU A C 1
ATOM 688 O O . LEU A 1 88 ? -6.031 -42.174 32.979 1.00 27.01 88 LEU A O 1
ATOM 693 N N . ASP A 1 89 ? -6.503 -43.248 31.078 1.00 24.03 89 ASP A N 1
ATOM 694 C CA . ASP A 1 89 ? -5.409 -44.171 31.126 1.00 23.53 89 ASP A CA 1
ATOM 695 C C . ASP A 1 89 ? -4.272 -43.813 30.206 1.00 24.28 89 ASP A C 1
ATOM 696 O O . ASP A 1 89 ? -3.174 -44.314 30.374 1.00 25.27 89 ASP A O 1
ATOM 701 N N . GLY A 1 90 ? -4.514 -42.978 29.226 1.00 22.33 90 GLY A N 1
ATOM 702 C CA . GLY A 1 90 ? -3.502 -42.625 28.255 1.00 23.46 90 GLY A CA 1
ATOM 703 C C . GLY A 1 90 ? -3.665 -41.266 27.657 1.00 21.27 90 GLY A C 1
ATOM 704 O O . GLY A 1 90 ? -4.792 -40.738 27.567 1.00 23.67 90 GLY A O 1
ATOM 705 N N . VAL A 1 91 ? -2.530 -40.710 27.260 1.00 21.41 91 VAL A N 1
ATOM 706 C CA . VAL A 1 91 ? -2.471 -39.426 26.599 1.00 21.84 91 VAL A CA 1
ATOM 707 C C . VAL A 1 91 ? -1.474 -39.505 25.458 1.00 21.26 91 VAL A C 1
ATOM 708 O O . VAL A 1 91 ? -0.352 -39.958 25.681 1.00 21.48 91 VAL A O 1
ATOM 712 N N . VAL A 1 92 ? -1.846 -39.067 24.279 1.00 21.00 92 VAL A N 1
ATOM 713 C CA . VAL A 1 92 ? -0.959 -39.002 23.131 1.00 21.51 92 VAL A CA 1
ATOM 714 C C . VAL A 1 92 ? -0.759 -37.569 22.716 1.00 20.91 92 VAL A C 1
ATOM 715 O O . VAL A 1 92 ? -1.738 -36.875 22.354 1.00 21.46 92 VAL A O 1
ATOM 719 N N . HIS A 1 93 ? 0.472 -37.137 22.766 1.00 20.44 93 HIS A N 1
ATOM 720 C CA . HIS A 1 93 ? 0.916 -35.871 22.229 1.00 19.26 93 HIS A CA 1
ATOM 721 C C . HIS A 1 93 ? 1.431 -36.103 20.832 1.00 20.10 93 HIS A C 1
ATOM 722 O O . HIS A 1 93 ? 2.422 -36.782 20.664 1.00 20.76 93 HIS A O 1
ATOM 729 N N . SER A 1 94 ? 0.757 -35.584 19.817 1.00 20.47 94 SER A N 1
ATOM 730 C CA . SER A 1 94 ? 1.225 -35.724 18.419 1.00 19.48 94 SER A CA 1
ATOM 731 C C . SER A 1 94 ? 1.130 -34.376 17.754 1.00 19.73 94 SER A C 1
ATOM 732 O O . SER A 1 94 ? 0.439 -34.168 16.776 1.00 21.83 94 SER A O 1
ATOM 735 N N . ILE A 1 95 ? 1.873 -33.441 18.333 1.00 20.58 95 ILE A N 1
ATOM 736 C CA . ILE A 1 95 ? 1.804 -32.038 18.027 1.00 21.92 95 ILE A CA 1
ATOM 737 C C . ILE A 1 95 ? 3.220 -31.533 17.720 1.00 21.14 95 ILE A C 1
ATOM 738 O O . ILE A 1 95 ? 4.140 -31.734 18.493 1.00 22.25 95 ILE A O 1
ATOM 743 N N . GLY A 1 96 ? 3.361 -30.832 16.599 1.00 21.77 96 GLY A N 1
ATOM 744 C CA . GLY A 1 96 ? 4.629 -30.205 16.266 1.00 23.22 96 GLY A CA 1
ATOM 745 C C . GLY A 1 96 ? 4.403 -29.103 15.255 1.00 22.99 96 GLY A C 1
ATOM 746 O O . GLY A 1 96 ? 3.459 -29.168 14.471 1.00 24.92 96 GLY A O 1
ATOM 747 N N . PHE A 1 97 ? 5.234 -28.098 15.316 1.00 21.98 97 PHE A N 1
ATOM 748 C CA . PHE A 1 97 ? 5.199 -26.995 14.408 1.00 23.30 97 PHE A CA 1
ATOM 749 C C . PHE A 1 97 ? 6.512 -26.268 14.426 1.00 21.58 97 PHE A C 1
ATOM 750 O O . PHE A 1 97 ? 7.051 -26.063 15.494 1.00 23.76 97 PHE A O 1
ATOM 758 N N . MET A 1 98 ? 6.998 -25.814 13.297 1.00 23.53 98 MET A N 1
ATOM 759 C CA . MET A 1 98 ? 8.062 -24.863 13.242 1.00 22.61 98 MET A CA 1
ATOM 760 C C . MET A 1 98 ? 7.793 -23.907 12.088 1.00 23.92 98 MET A C 1
ATOM 761 O O . MET A 1 98 ? 7.533 -24.320 10.996 1.00 27.01 98 MET A O 1
ATOM 766 N N . PRO A 1 99 ? 7.880 -22.598 12.344 1.00 23.80 99 PRO A N 1
ATOM 767 C CA . PRO A 1 99 ? 7.657 -21.678 11.245 1.00 26.15 99 PRO A CA 1
ATOM 768 C C . PRO A 1 99 ? 8.643 -21.894 10.129 1.00 26.30 99 PRO A C 1
ATOM 769 O O . PRO A 1 99 ? 9.746 -22.377 10.328 1.00 25.86 99 PRO A O 1
ATOM 773 N N . GLN A 1 100 ? 8.258 -21.467 8.935 1.00 27.36 100 GLN A N 1
ATOM 774 C CA . GLN A 1 100 ? 9.046 -21.717 7.724 1.00 27.89 100 GLN A CA 1
ATOM 775 C C . GLN A 1 100 ? 10.449 -21.199 7.819 1.00 26.22 100 GLN A C 1
ATOM 776 O O . GLN A 1 100 ? 11.344 -21.809 7.259 1.00 29.16 100 GLN A O 1
ATOM 782 N N . THR A 1 101 ? 10.668 -20.108 8.552 1.00 25.69 101 THR A N 1
ATOM 783 C CA . THR A 1 101 ? 11.996 -19.560 8.705 1.00 25.95 101 THR A CA 1
ATOM 784 C C . THR A 1 101 ? 12.921 -20.526 9.420 1.00 25.74 101 THR A C 1
ATOM 785 O O . THR A 1 101 ? 14.130 -20.399 9.310 1.00 26.28 101 THR A O 1
ATOM 789 N N . GLY A 1 102 ? 12.368 -21.458 10.184 1.00 24.36 102 GLY A N 1
ATOM 790 C CA . GLY A 1 102 ? 13.152 -22.378 10.941 1.00 25.69 102 GLY A CA 1
ATOM 791 C C . GLY A 1 102 ? 13.416 -23.712 10.250 1.00 24.37 102 GLY A C 1
ATOM 792 O O . GLY A 1 102 ? 14.032 -24.594 10.849 1.00 25.19 102 GLY A O 1
ATOM 793 N N . MET A 1 103 ? 12.943 -23.855 9.016 1.00 26.00 103 MET A N 1
ATOM 794 C CA . MET A 1 103 ? 13.076 -25.112 8.283 1.00 26.10 103 MET A CA 1
ATOM 795 C C . MET A 1 103 ? 13.474 -24.853 6.802 1.00 34.33 103 MET A C 1
ATOM 796 O O . MET A 1 103 ? 13.374 -23.704 6.259 1.00 35.48 103 MET A O 1
ATOM 801 N N . GLY A 1 104 ? 13.808 -25.879 6.102 1.00 29.57 104 GLY A N 1
ATOM 802 C CA . GLY A 1 104 ? 14.080 -25.792 4.667 1.00 37.44 104 GLY A CA 1
ATOM 803 C C . GLY A 1 104 ? 15.292 -25.042 4.273 1.00 32.36 104 GLY A C 1
ATOM 804 O O . GLY A 1 104 ? 16.317 -25.114 4.938 1.00 35.07 104 GLY A O 1
ATOM 805 N N . ILE A 1 105 ? 15.193 -24.334 3.155 1.00 34.23 105 ILE A N 1
ATOM 806 C CA . ILE A 1 105 ? 16.335 -23.665 2.630 1.00 32.55 105 ILE A CA 1
ATOM 807 C C . ILE A 1 105 ? 16.513 -22.300 3.359 1.00 33.24 105 ILE A C 1
ATOM 808 O O . ILE A 1 105 ? 17.575 -21.713 3.115 1.00 33.33 105 ILE A O 1
ATOM 813 N N A ASN A 1 106 ? 15.644 -21.799 4.188 0.50 28.20 106 ASN A N 1
ATOM 814 N N B ASN A 1 106 ? 15.593 -21.743 4.176 0.50 43.43 106 ASN A N 1
ATOM 815 C CA A ASN A 1 106 ? 15.862 -20.572 4.861 0.50 29.90 106 ASN A CA 1
ATOM 816 C CA B ASN A 1 106 ? 15.892 -20.494 4.894 0.50 45.20 106 ASN A CA 1
ATOM 817 C C A ASN A 1 106 ? 17.098 -20.872 5.732 0.50 30.54 106 ASN A C 1
ATOM 818 C C B ASN A 1 106 ? 17.124 -20.875 5.718 0.50 31.49 106 ASN A C 1
ATOM 819 O O A ASN A 1 106 ? 17.170 -21.833 6.395 0.50 27.21 106 ASN A O 1
ATOM 820 O O B ASN A 1 106 ? 17.176 -21.849 6.388 0.50 29.88 106 ASN A O 1
ATOM 829 N N . PRO A 1 107 ? 18.147 -20.024 5.654 1.00 28.64 107 PRO A N 1
ATOM 830 C CA . PRO A 1 107 ? 19.397 -20.394 6.356 1.00 31.83 107 PRO A CA 1
ATOM 831 C C . PRO A 1 107 ? 19.181 -20.535 7.864 1.00 28.86 107 PRO A C 1
ATOM 832 O O . PRO A 1 107 ? 18.427 -19.783 8.456 1.00 29.18 107 PRO A O 1
ATOM 836 N N . PHE A 1 108 ? 19.860 -21.476 8.462 1.00 26.89 108 PHE A N 1
ATOM 837 C CA . PHE A 1 108 ? 19.728 -21.775 9.902 1.00 27.34 108 PHE A CA 1
ATOM 838 C C . PHE A 1 108 ? 19.934 -20.499 10.729 1.00 26.49 108 PHE A C 1
ATOM 839 O O . PHE A 1 108 ? 19.194 -20.255 11.669 1.00 24.89 108 PHE A O 1
ATOM 847 N N . PHE A 1 109 ? 20.893 -19.704 10.361 1.00 23.55 109 PHE A N 1
ATOM 848 C CA . PHE A 1 109 ? 21.222 -18.487 11.096 1.00 25.16 109 PHE A CA 1
ATOM 849 C C . PHE A 1 109 ? 20.226 -17.376 10.941 1.00 25.82 109 PHE A C 1
ATOM 850 O O . PHE A 1 109 ? 20.262 -16.393 11.662 1.00 28.76 109 PHE A O 1
ATOM 858 N N . ASP A 1 110 ? 19.356 -17.491 9.959 1.00 26.80 110 ASP A N 1
ATOM 859 C CA . ASP A 1 110 ? 18.451 -16.403 9.649 1.00 28.51 110 ASP A CA 1
ATOM 860 C C . ASP A 1 110 ? 17.093 -16.540 10.326 1.00 29.23 110 ASP A C 1
ATOM 861 O O . ASP A 1 110 ? 16.273 -15.681 10.172 1.00 32.83 110 ASP A O 1
ATOM 866 N N . ALA A 1 111 ? 16.860 -17.601 11.059 1.00 25.38 111 ALA A N 1
ATOM 867 C CA . ALA A 1 111 ? 15.608 -17.773 11.752 1.00 24.31 111 ALA A CA 1
ATOM 868 C C . ALA A 1 111 ? 15.571 -16.859 12.939 1.00 24.52 111 ALA A C 1
ATOM 869 O O . ALA A 1 111 ? 16.380 -16.957 13.824 1.00 26.73 111 ALA A O 1
ATOM 871 N N . PRO A 1 112 ? 14.581 -15.965 12.986 1.00 24.10 112 PRO A N 1
ATOM 872 C CA . PRO A 1 112 ? 14.439 -15.102 14.150 1.00 26.69 112 PRO A CA 1
ATOM 873 C C . PRO A 1 112 ? 14.031 -15.872 15.383 1.00 24.41 112 PRO A C 1
ATOM 874 O O . PRO A 1 112 ? 13.290 -16.839 15.299 1.00 24.86 112 PRO A O 1
ATOM 878 N N . TYR A 1 113 ? 14.465 -15.405 16.550 1.00 25.74 113 TYR A N 1
ATOM 879 C CA . TYR A 1 113 ? 14.146 -16.145 17.774 1.00 23.72 113 TYR A CA 1
ATOM 880 C C . TYR A 1 113 ? 12.663 -16.275 18.019 1.00 22.86 113 TYR A C 1
ATOM 881 O O . TYR A 1 113 ? 12.226 -17.265 18.508 1.00 25.11 113 TYR A O 1
ATOM 890 N N . ALA A 1 114 ? 11.887 -15.254 17.653 1.00 25.34 114 ALA A N 1
ATOM 891 C CA . ALA A 1 114 ? 10.465 -15.360 17.921 1.00 25.79 114 ALA A CA 1
ATOM 892 C C . ALA A 1 114 ? 9.878 -16.555 17.188 1.00 25.28 114 ALA A C 1
ATOM 893 O O . ALA A 1 114 ? 8.977 -17.214 17.713 1.00 26.56 114 ALA A O 1
ATOM 895 N N . ASP A 1 115 ? 10.365 -16.843 16.008 1.00 23.83 115 ASP A N 1
ATOM 896 C CA . ASP A 1 115 ? 9.897 -18.006 15.258 1.00 25.37 115 ASP A CA 1
ATOM 897 C C . ASP A 1 115 ? 10.340 -19.338 15.890 1.00 22.14 115 ASP A C 1
ATOM 898 O O . ASP A 1 115 ? 9.574 -20.263 16.052 1.00 23.85 115 ASP A O 1
ATOM 903 N N . VAL A 1 116 ? 11.622 -19.404 16.222 1.00 22.47 116 VAL A N 1
ATOM 904 C CA . VAL A 1 116 ? 12.147 -20.581 16.915 1.00 22.78 116 VAL A CA 1
ATOM 905 C C . VAL A 1 116 ? 11.410 -20.800 18.211 1.00 22.73 116 VAL A C 1
ATOM 906 O O . VAL A 1 116 ? 11.018 -21.923 18.534 1.00 22.43 116 VAL A O 1
ATOM 910 N N . SER A 1 117 ? 11.186 -19.744 18.974 1.00 22.20 117 SER A N 1
ATOM 911 C CA . SER A 1 117 ? 10.511 -19.869 20.247 1.00 22.68 117 SER A CA 1
ATOM 912 C C . SER A 1 117 ? 9.092 -20.382 20.099 1.00 22.54 117 SER A C 1
ATOM 913 O O . SER A 1 117 ? 8.652 -21.186 20.895 1.00 23.31 117 SER A O 1
ATOM 916 N N . LYS A 1 118 ? 8.388 -19.942 19.069 1.00 22.46 118 LYS A N 1
ATOM 917 C CA . LYS A 1 118 ? 7.037 -20.450 18.834 1.00 22.62 118 LYS A CA 1
ATOM 918 C C . LYS A 1 118 ? 7.092 -21.939 18.548 1.00 22.50 118 LYS A C 1
ATOM 919 O O . LYS A 1 118 ? 6.308 -22.708 19.042 1.00 21.93 118 LYS A O 1
ATOM 925 N N . GLY A 1 119 ? 8.040 -22.361 17.739 1.00 21.98 119 GLY A N 1
ATOM 926 C CA . GLY A 1 119 ? 8.223 -23.759 17.420 1.00 21.67 119 GLY A CA 1
ATOM 927 C C . GLY A 1 119 ? 8.556 -24.626 18.615 1.00 20.19 119 GLY A C 1
ATOM 928 O O . GLY A 1 119 ? 8.059 -25.733 18.747 1.00 21.80 119 GLY A O 1
ATOM 929 N N . ILE A 1 120 ? 9.443 -24.143 19.475 1.00 20.38 120 ILE A N 1
ATOM 930 C CA . ILE A 1 120 ? 9.786 -24.848 20.703 1.00 20.77 120 ILE A CA 1
ATOM 931 C C . ILE A 1 120 ? 8.588 -24.904 21.663 1.00 20.68 120 ILE A C 1
ATOM 932 O O . ILE A 1 120 ? 8.388 -25.880 22.348 1.00 20.34 120 ILE A O 1
ATOM 937 N N . HIS A 1 121 ? 7.811 -23.830 21.700 1.00 20.99 121 HIS A N 1
ATOM 938 C CA . HIS A 1 121 ? 6.639 -23.802 22.542 1.00 21.59 121 HIS A CA 1
ATOM 939 C C . HIS A 1 121 ? 5.683 -24.917 22.155 1.00 20.89 121 HIS A C 1
ATOM 940 O O . HIS A 1 121 ? 5.285 -25.749 22.959 1.00 21.80 121 HIS A O 1
ATOM 947 N N . ILE A 1 122 ? 5.331 -24.946 20.900 1.00 20.74 122 ILE A N 1
ATOM 948 C CA . ILE A 1 122 ? 4.401 -25.920 20.398 1.00 22.56 122 ILE A CA 1
ATOM 949 C C . ILE A 1 122 ? 4.991 -27.299 20.398 1.00 20.66 122 ILE A C 1
ATOM 950 O O . ILE A 1 122 ? 4.263 -28.247 20.689 1.00 21.98 122 ILE A O 1
ATOM 955 N N . SER A 1 123 ? 6.223 -27.461 19.990 1.00 19.74 123 SER A N 1
ATOM 956 C CA . SER A 1 123 ? 6.790 -28.786 19.765 1.00 19.78 123 SER A CA 1
ATOM 957 C C . SER A 1 123 ? 7.411 -29.471 20.988 1.00 20.80 123 SER A C 1
ATOM 958 O O . SER A 1 123 ? 7.514 -30.696 21.021 1.00 22.01 123 SER A O 1
ATOM 961 N N . ALA A 1 124 ? 7.822 -28.694 22.001 1.00 19.70 124 ALA A N 1
ATOM 962 C CA . ALA A 1 124 ? 8.534 -29.248 23.153 1.00 19.33 124 ALA A CA 1
ATOM 963 C C . ALA A 1 124 ? 7.917 -28.878 24.483 1.00 20.08 124 ALA A C 1
ATOM 964 O O . ALA A 1 124 ? 7.562 -29.750 25.252 1.00 20.71 124 ALA A O 1
ATOM 966 N N . TYR A 1 125 ? 7.748 -27.606 24.749 1.00 19.91 125 TYR A N 1
ATOM 967 C CA . TYR A 1 125 ? 7.195 -27.188 26.033 1.00 20.56 125 TYR A CA 1
ATOM 968 C C . TYR A 1 125 ? 5.802 -27.737 26.256 1.00 20.93 125 TYR A C 1
ATOM 969 O O . TYR A 1 125 ? 5.446 -28.126 27.376 1.00 22.08 125 TYR A O 1
ATOM 978 N N . SER A 1 126 ? 5.026 -27.821 25.171 1.00 20.96 126 SER A N 1
ATOM 979 C CA . SER A 1 126 ? 3.680 -28.292 25.264 1.00 21.07 126 SER A CA 1
ATOM 980 C C . SER A 1 126 ? 3.537 -29.706 25.735 1.00 19.87 126 SER A C 1
ATOM 981 O O . SER A 1 126 ? 2.467 -30.095 26.171 1.00 21.66 126 SER A O 1
ATOM 984 N N . TYR A 1 127 ? 4.575 -30.522 25.614 1.00 19.98 127 TYR A N 1
ATOM 985 C CA . TYR A 1 127 ? 4.523 -31.862 26.184 1.00 21.04 127 TYR A CA 1
ATOM 986 C C . TYR A 1 127 ? 4.432 -31.764 27.697 1.00 20.34 127 TYR A C 1
ATOM 987 O O . TYR A 1 127 ? 3.650 -32.476 28.303 1.00 22.11 127 TYR A O 1
ATOM 996 N N . ALA A 1 128 ? 5.193 -30.867 28.321 1.00 19.98 128 ALA A N 1
ATOM 997 C CA . ALA A 1 128 ? 5.058 -30.595 29.735 1.00 21.66 128 ALA A CA 1
ATOM 998 C C . ALA A 1 128 ? 3.690 -29.978 30.078 1.00 20.98 128 ALA A C 1
ATOM 999 O O . ALA A 1 128 ? 3.078 -30.382 31.034 1.00 21.49 128 ALA A O 1
ATOM 1001 N N . SER A 1 129 ? 3.233 -29.015 29.272 1.00 21.39 129 SER A N 1
ATOM 1002 C CA . SER A 1 129 ? 1.974 -28.322 29.547 1.00 23.32 129 SER A CA 1
ATOM 1003 C C . SER A 1 129 ? 0.855 -29.407 29.480 1.00 23.88 129 SER A C 1
ATOM 1004 O O . SER A 1 129 ? -0.068 -29.345 30.317 1.00 23.78 129 SER A O 1
ATOM 1007 N N A MET A 1 130 ? 0.797 -30.361 28.549 0.50 22.15 130 MET A N 1
ATOM 1008 N N B MET A 1 130 ? 0.809 -30.349 28.553 0.50 23.20 130 MET A N 1
ATOM 1009 C CA A MET A 1 130 ? -0.305 -31.340 28.483 0.50 22.48 130 MET A CA 1
ATOM 1010 C CA B MET A 1 130 ? -0.288 -31.329 28.447 0.50 29.37 130 MET A CA 1
ATOM 1011 C C A MET A 1 130 ? -0.263 -32.260 29.676 0.50 23.29 130 MET A C 1
ATOM 1012 C C B MET A 1 130 ? -0.256 -32.254 29.652 0.50 23.25 130 MET A C 1
ATOM 1013 O O A MET A 1 130 ? -1.248 -32.571 30.267 0.50 23.12 130 MET A O 1
ATOM 1014 O O B MET A 1 130 ? -1.245 -32.545 30.234 0.50 25.35 130 MET A O 1
ATOM 1023 N N . ALA A 1 131 ? 0.954 -32.657 30.046 1.00 21.85 131 ALA A N 1
ATOM 1024 C CA . ALA A 1 131 ? 1.134 -33.505 31.230 1.00 21.88 131 ALA A CA 1
ATOM 1025 C C . ALA A 1 131 ? 0.673 -32.806 32.505 1.00 21.80 131 ALA A C 1
ATOM 1026 O O . ALA A 1 131 ? 0.022 -33.414 33.344 1.00 23.68 131 ALA A O 1
ATOM 1028 N N . LYS A 1 132 ? 1.030 -31.547 32.655 1.00 21.51 132 LYS A N 1
ATOM 1029 C CA . LYS A 1 132 ? 0.545 -30.785 33.829 1.00 22.33 132 LYS A CA 1
ATOM 1030 C C . LYS A 1 132 ? -0.966 -30.781 33.896 1.00 23.17 132 LYS A C 1
ATOM 1031 O O . LYS A 1 132 ? -1.543 -30.960 34.934 1.00 25.01 132 LYS A O 1
ATOM 1037 N N . ALA A 1 133 ? -1.586 -30.528 32.750 1.00 23.46 133 ALA A N 1
ATOM 1038 C CA . ALA A 1 133 ? -3.058 -30.462 32.676 1.00 24.78 133 ALA A CA 1
ATOM 1039 C C . ALA A 1 133 ? -3.689 -31.779 32.972 1.00 25.39 133 ALA A C 1
ATOM 1040 O O . ALA A 1 133 ? -4.749 -31.828 33.599 1.00 27.92 133 ALA A O 1
ATOM 1042 N N . LEU A 1 134 ? -3.123 -32.852 32.481 1.00 22.88 134 LEU A N 1
ATOM 1043 C CA . LEU A 1 134 ? -3.789 -34.143 32.503 1.00 22.76 134 LEU A CA 1
ATOM 1044 C C . LEU A 1 134 ? -3.404 -35.151 33.555 1.00 23.56 134 LEU A C 1
ATOM 1045 O O . LEU A 1 134 ? -4.213 -36.000 33.889 1.00 24.23 134 LEU A O 1
ATOM 1050 N N . LEU A 1 135 ? -2.204 -35.062 34.124 1.00 22.54 135 LEU A N 1
ATOM 1051 C CA . LEU A 1 135 ? -1.839 -36.018 35.169 1.00 22.79 135 LEU A CA 1
ATOM 1052 C C . LEU A 1 135 ? -2.862 -36.083 36.322 1.00 23.13 135 LEU A C 1
ATOM 1053 O O . LEU A 1 135 ? -3.145 -37.135 36.843 1.00 25.46 135 LEU A O 1
ATOM 1058 N N . PRO A 1 136 ? -3.448 -34.946 36.732 1.00 26.07 136 PRO A N 1
ATOM 1059 C CA . PRO A 1 136 ? -4.422 -34.977 37.812 1.00 27.14 136 PRO A CA 1
ATOM 1060 C C . PRO A 1 136 ? -5.679 -35.782 37.476 1.00 27.51 136 PRO A C 1
ATOM 1061 O O . PRO A 1 136 ? -6.455 -36.104 38.386 1.00 28.77 136 PRO A O 1
ATOM 1065 N N . ILE A 1 137 ? -5.907 -36.067 36.215 1.00 25.44 137 ILE A N 1
ATOM 1066 C CA . ILE A 1 137 ? -7.025 -36.898 35.782 1.00 26.37 137 ILE A CA 1
ATOM 1067 C C . ILE A 1 137 ? -6.545 -38.180 35.099 1.00 24.83 137 ILE A C 1
ATOM 1068 O O . ILE A 1 137 ? -7.268 -38.718 34.252 1.00 26.92 137 ILE A O 1
ATOM 1073 N N . MET A 1 138 ? -5.370 -38.686 35.478 1.00 24.39 138 MET A N 1
ATOM 1074 C CA . MET A 1 138 ? -4.888 -39.962 34.995 1.00 26.06 138 MET A CA 1
ATOM 1075 C C . MET A 1 138 ? -4.846 -41.022 36.065 1.00 25.76 138 MET A C 1
ATOM 1076 O O . MET A 1 138 ? -4.443 -40.761 37.208 1.00 26.42 138 MET A O 1
ATOM 1081 N N . ASN A 1 139 ? -5.168 -42.220 35.679 1.00 25.19 139 ASN A N 1
ATOM 1082 C CA . ASN A 1 139 ? -5.089 -43.389 36.566 1.00 28.45 139 ASN A CA 1
ATOM 1083 C C . ASN A 1 139 ? -3.668 -43.915 36.717 1.00 25.30 139 ASN A C 1
ATOM 1084 O O . ASN A 1 139 ? -2.874 -43.867 35.804 1.00 25.86 139 ASN A O 1
ATOM 1089 N N . PRO A 1 140 ? -3.382 -44.520 37.870 1.00 25.94 140 PRO A N 1
ATOM 1090 C CA . PRO A 1 140 ? -2.151 -45.274 38.029 1.00 26.73 140 PRO A CA 1
ATOM 1091 C C . PRO A 1 140 ? -2.030 -46.336 36.978 1.00 27.66 140 PRO A C 1
ATOM 1092 O O . PRO A 1 140 ? -3.051 -46.894 36.555 1.00 28.33 140 PRO A O 1
ATOM 1096 N N . GLY A 1 141 ? -0.849 -46.563 36.477 1.00 26.11 141 GLY A N 1
ATOM 1097 C CA . GLY A 1 141 ? -0.656 -47.490 35.369 1.00 27.14 141 GLY A CA 1
ATOM 1098 C C . GLY A 1 141 ? -0.813 -46.834 34.025 1.00 25.81 141 GLY A C 1
ATOM 1099 O O . GLY A 1 141 ? -0.603 -47.464 32.982 1.00 30.34 141 GLY A O 1
ATOM 1100 N N . GLY A 1 142 ? -1.122 -45.554 34.022 1.00 24.30 142 GLY A N 1
ATOM 1101 C CA . GLY A 1 142 ? -1.345 -44.803 32.792 1.00 24.71 142 GLY A CA 1
ATOM 1102 C C . GLY A 1 142 ? -0.065 -44.491 32.028 1.00 22.13 142 GLY A C 1
ATOM 1103 O O . GLY A 1 142 ? 1.056 -44.727 32.506 1.00 22.15 142 GLY A O 1
ATOM 1104 N N . SER A 1 143 ? -0.242 -43.970 30.839 1.00 20.75 143 SER A N 1
ATOM 1105 C CA . SER A 1 143 ? 0.850 -43.768 29.893 1.00 20.47 143 SER A CA 1
ATOM 1106 C C . SER A 1 143 ? 0.670 -42.485 29.093 1.00 20.20 143 SER A C 1
ATOM 1107 O O . SER A 1 143 ? -0.374 -42.262 28.489 1.00 21.92 143 SER A O 1
ATOM 1110 N N . ILE A 1 144 ? 1.708 -41.670 29.075 1.00 19.15 144 ILE A N 1
ATOM 1111 C CA . ILE A 1 144 ? 1.778 -40.506 28.226 1.00 19.66 144 ILE A CA 1
ATOM 1112 C C . ILE A 1 144 ? 2.811 -40.783 27.139 1.00 20.30 144 ILE A C 1
ATOM 1113 O O . ILE A 1 144 ? 3.916 -41.219 27.450 1.00 19.98 144 ILE A O 1
ATOM 1118 N N . VAL A 1 145 ? 2.427 -40.584 25.877 1.00 19.38 145 VAL A N 1
ATOM 1119 C CA . VAL A 1 145 ? 3.312 -40.837 24.741 1.00 19.25 145 VAL A CA 1
ATOM 1120 C C . VAL A 1 145 ? 3.364 -39.623 23.847 1.00 19.80 145 VAL A C 1
ATOM 1121 O O . VAL A 1 145 ? 2.329 -39.080 23.491 1.00 20.86 145 VAL A O 1
ATOM 1125 N N . GLY A 1 146 ? 4.557 -39.221 23.435 1.00 19.40 146 GLY A N 1
ATOM 1126 C CA . GLY A 1 146 ? 4.771 -38.162 22.481 1.00 19.73 146 GLY A CA 1
ATOM 1127 C C . GLY A 1 146 ? 5.505 -38.621 21.250 1.00 17.95 146 GLY A C 1
ATOM 1128 O O . GLY A 1 146 ? 6.216 -39.601 21.283 1.00 19.47 146 GLY A O 1
ATOM 1129 N N . MET A 1 147 ? 5.318 -37.904 20.158 1.00 19.96 147 MET A N 1
ATOM 1130 C CA . MET A 1 147 ? 5.983 -38.220 18.897 1.00 20.13 147 MET A CA 1
ATOM 1131 C C . MET A 1 147 ? 7.288 -37.440 18.747 1.00 20.50 147 MET A C 1
ATOM 1132 O O . MET A 1 147 ? 7.317 -36.243 18.949 1.00 21.50 147 MET A O 1
ATOM 1137 N N . ASP A 1 148 ? 8.319 -38.158 18.359 1.00 19.63 148 ASP A N 1
ATOM 1138 C CA . ASP A 1 148 ? 9.678 -37.633 18.298 1.00 19.38 148 ASP A CA 1
ATOM 1139 C C . ASP A 1 148 ? 10.332 -37.961 16.922 1.00 19.07 148 ASP A C 1
ATOM 1140 O O . ASP A 1 148 ? 9.790 -38.833 16.222 1.00 19.31 148 ASP A O 1
ATOM 1145 N N A PHE A 1 149 ? 11.411 -37.346 16.466 0.50 21.81 149 PHE A N 1
ATOM 1146 N N B PHE A 1 149 ? 11.388 -37.334 16.476 0.50 19.15 149 PHE A N 1
ATOM 1147 C CA A PHE A 1 149 ? 12.177 -37.758 15.256 0.50 22.13 149 PHE A CA 1
ATOM 1148 C CA B PHE A 1 149 ? 12.209 -37.943 15.489 0.50 20.87 149 PHE A CA 1
ATOM 1149 C C A PHE A 1 149 ? 13.543 -37.700 15.955 0.50 23.72 149 PHE A C 1
ATOM 1150 C C B PHE A 1 149 ? 13.571 -37.705 16.002 0.50 22.81 149 PHE A C 1
ATOM 1151 O O A PHE A 1 149 ? 13.864 -36.786 16.675 0.50 26.50 149 PHE A O 1
ATOM 1152 O O B PHE A 1 149 ? 13.862 -36.777 16.734 0.50 26.28 149 PHE A O 1
ATOM 1167 N N . ASP A 1 150 ? 14.428 -38.644 15.749 1.00 18.82 150 ASP A N 1
ATOM 1168 C CA . ASP A 1 150 ? 15.783 -38.720 16.348 1.00 18.80 150 ASP A CA 1
ATOM 1169 C C . ASP A 1 150 ? 16.614 -37.512 15.943 1.00 19.32 150 ASP A C 1
ATOM 1170 O O . ASP A 1 150 ? 16.961 -37.309 14.835 1.00 19.86 150 ASP A O 1
ATOM 1175 N N . PRO A 1 151 ? 16.966 -36.665 16.948 1.00 17.94 151 PRO A N 1
ATOM 1176 C CA . PRO A 1 151 ? 17.666 -35.425 16.710 1.00 17.61 151 PRO A CA 1
ATOM 1177 C C . PRO A 1 151 ? 19.145 -35.592 17.187 1.00 18.57 151 PRO A C 1
ATOM 1178 O O . PRO A 1 151 ? 19.795 -34.539 17.344 1.00 18.73 151 PRO A O 1
ATOM 1182 N N A SER A 1 152 ? 19.684 -36.749 17.436 0.50 18.50 152 SER A N 1
ATOM 1183 N N B SER A 1 152 ? 19.678 -36.760 17.410 0.50 18.09 152 SER A N 1
ATOM 1184 C CA A SER A 1 152 ? 21.000 -36.858 18.042 0.50 17.47 152 SER A CA 1
ATOM 1185 C CA B SER A 1 152 ? 21.015 -36.962 17.970 0.50 18.31 152 SER A CA 1
ATOM 1186 C C A SER A 1 152 ? 22.118 -36.463 17.103 0.50 19.51 152 SER A C 1
ATOM 1187 C C B SER A 1 152 ? 22.113 -36.461 17.083 0.50 17.06 152 SER A C 1
ATOM 1188 O O A SER A 1 152 ? 23.252 -36.270 17.519 0.50 19.71 152 SER A O 1
ATOM 1189 O O B SER A 1 152 ? 23.237 -36.248 17.521 0.50 19.39 152 SER A O 1
ATOM 1194 N N A ARG A 1 153 ? 21.815 -36.388 15.822 0.50 19.41 153 ARG A N 1
ATOM 1195 N N B ARG A 1 153 ? 21.832 -36.410 15.804 0.50 18.19 153 ARG A N 1
ATOM 1196 C CA A ARG A 1 153 ? 22.743 -35.948 14.782 0.50 22.29 153 ARG A CA 1
ATOM 1197 C CA B ARG A 1 153 ? 22.756 -35.957 14.778 0.50 17.46 153 ARG A CA 1
ATOM 1198 C C A ARG A 1 153 ? 21.988 -34.934 13.958 0.50 20.58 153 ARG A C 1
ATOM 1199 C C B ARG A 1 153 ? 21.985 -34.930 13.954 0.50 22.21 153 ARG A C 1
ATOM 1200 O O A ARG A 1 153 ? 20.785 -34.972 13.748 0.50 24.21 153 ARG A O 1
ATOM 1201 O O B ARG A 1 153 ? 20.809 -34.983 13.669 0.50 25.65 153 ARG A O 1
ATOM 1216 N N . ALA A 1 154 ? 22.719 -33.935 13.483 1.00 19.21 154 ALA A N 1
ATOM 1217 C CA . ALA A 1 154 ? 22.141 -32.859 12.636 1.00 19.81 154 ALA A CA 1
ATOM 1218 C C . ALA A 1 154 ? 21.760 -33.359 11.227 1.00 20.01 154 ALA A C 1
ATOM 1219 O O . ALA A 1 154 ? 22.363 -34.314 10.779 1.00 21.40 154 ALA A O 1
ATOM 1221 N N A MET A 1 155 ? 20.743 -32.779 10.607 0.50 25.83 155 MET A N 1
ATOM 1222 N N B MET A 1 155 ? 20.740 -32.779 10.626 0.50 25.04 155 MET A N 1
ATOM 1223 C CA A MET A 1 155 ? 20.228 -33.215 9.323 0.50 23.36 155 MET A CA 1
ATOM 1224 C CA B MET A 1 155 ? 20.343 -33.195 9.312 0.50 23.21 155 MET A CA 1
ATOM 1225 C C A MET A 1 155 ? 20.013 -31.923 8.513 0.50 23.30 155 MET A C 1
ATOM 1226 C C B MET A 1 155 ? 20.025 -31.922 8.535 0.50 24.87 155 MET A C 1
ATOM 1227 O O A MET A 1 155 ? 19.662 -30.930 9.015 0.50 22.23 155 MET A O 1
ATOM 1228 O O B MET A 1 155 ? 19.668 -30.913 9.063 0.50 29.31 155 MET A O 1
ATOM 1237 N N . PRO A 1 156 ? 20.108 -32.050 7.217 1.00 23.82 156 PRO A N 1
ATOM 1238 C CA . PRO A 1 156 ? 19.647 -30.975 6.353 1.00 24.69 156 PRO A CA 1
ATOM 1239 C C . PRO A 1 156 ? 18.161 -30.720 6.493 1.00 22.10 156 PRO A C 1
ATOM 1240 O O . PRO A 1 156 ? 17.403 -31.629 6.845 1.00 25.54 156 PRO A O 1
ATOM 1244 N N . ALA A 1 157 ? 17.784 -29.477 6.251 1.00 25.29 157 ALA A N 1
ATOM 1245 C CA . ALA A 1 157 ? 16.403 -29.015 6.129 1.00 27.12 157 ALA A CA 1
ATOM 1246 C C . ALA A 1 157 ? 15.585 -28.948 7.411 1.00 25.49 157 ALA A C 1
ATOM 1247 O O . ALA A 1 157 ? 14.817 -28.022 7.585 1.00 28.52 157 ALA A O 1
ATOM 1249 N N . TYR A 1 158 ? 15.696 -29.933 8.273 1.00 23.18 158 TYR A N 1
ATOM 1250 C CA . TYR A 1 158 ? 14.906 -29.952 9.491 1.00 22.31 158 TYR A CA 1
ATOM 1251 C C . TYR A 1 158 ? 15.337 -28.891 10.458 1.00 22.62 158 TYR A C 1
ATOM 1252 O O . TYR A 1 158 ? 14.543 -28.454 11.259 1.00 24.85 158 TYR A O 1
ATOM 1261 N N . ASN A 1 159 ? 16.579 -28.466 10.395 1.00 22.80 159 ASN A N 1
ATOM 1262 C CA . ASN A 1 159 ? 17.047 -27.263 11.057 1.00 21.80 159 ASN A CA 1
ATOM 1263 C C . ASN A 1 159 ? 16.555 -27.088 12.490 1.00 22.28 159 ASN A C 1
ATOM 1264 O O . ASN A 1 159 ? 16.871 -27.887 13.358 1.00 22.11 159 ASN A O 1
ATOM 1269 N N . TRP A 1 160 ? 15.802 -26.043 12.760 1.00 21.69 160 TRP A N 1
ATOM 1270 C CA . TRP A 1 160 ? 15.365 -25.764 14.128 1.00 20.49 160 TRP A CA 1
ATOM 1271 C C . TRP A 1 160 ? 14.327 -26.768 14.657 1.00 19.76 160 TRP A C 1
ATOM 1272 O O . TRP A 1 160 ? 14.184 -26.889 15.854 1.00 20.12 160 TRP A O 1
ATOM 1283 N N . MET A 1 161 ? 13.624 -27.453 13.772 1.00 19.61 161 MET A N 1
ATOM 1284 C CA . MET A 1 161 ? 12.743 -28.506 14.246 1.00 20.28 161 MET A CA 1
ATOM 1285 C C . MET A 1 161 ? 13.570 -29.596 14.930 1.00 18.79 161 MET A C 1
ATOM 1286 O O . MET A 1 161 ? 13.107 -30.161 15.912 1.00 20.03 161 MET A O 1
ATOM 1291 N N . THR A 1 162 ? 14.754 -29.902 14.440 1.00 18.75 162 THR A N 1
ATOM 1292 C CA . THR A 1 162 ? 15.627 -30.867 15.108 1.00 19.10 162 THR A CA 1
ATOM 1293 C C . THR A 1 162 ? 16.017 -30.372 16.495 1.00 17.79 162 THR A C 1
ATOM 1294 O O . THR A 1 162 ? 16.008 -31.143 17.433 1.00 18.76 162 THR A O 1
ATOM 1298 N N . VAL A 1 163 ? 16.317 -29.104 16.632 1.00 18.69 163 VAL A N 1
ATOM 1299 C CA . VAL A 1 163 ? 16.597 -28.536 17.929 1.00 18.30 163 VAL A CA 1
ATOM 1300 C C . VAL A 1 163 ? 15.383 -28.659 18.853 1.00 19.30 163 VAL A C 1
ATOM 1301 O O . VAL A 1 163 ? 15.533 -29.007 20.022 1.00 19.25 163 VAL A O 1
ATOM 1305 N N . ALA A 1 164 ? 14.193 -28.425 18.324 1.00 18.50 164 ALA A N 1
ATOM 1306 C CA . ALA A 1 164 ? 12.986 -28.577 19.110 1.00 18.78 164 ALA A CA 1
ATOM 1307 C C . ALA A 1 164 ? 12.822 -29.992 19.596 1.00 18.77 164 ALA A C 1
ATOM 1308 O O . ALA A 1 164 ? 12.399 -30.205 20.720 1.00 19.28 164 ALA A O 1
ATOM 1310 N N . LYS A 1 165 ? 13.116 -30.981 18.763 1.00 18.02 165 LYS A N 1
ATOM 1311 C CA . LYS A 1 165 ? 13.060 -32.383 19.192 1.00 18.47 165 LYS A CA 1
ATOM 1312 C C . LYS A 1 165 ? 14.087 -32.720 20.257 1.00 17.62 165 LYS A C 1
ATOM 1313 O O . LYS A 1 165 ? 13.827 -33.469 21.155 1.00 18.06 165 LYS A O 1
ATOM 1319 N N . SER A 1 166 ? 15.279 -32.151 20.137 1.00 17.65 166 SER A N 1
ATOM 1320 C CA . SER A 1 166 ? 16.250 -32.355 21.209 1.00 18.07 166 SER A CA 1
ATOM 1321 C C . SER A 1 166 ? 15.722 -31.829 22.525 1.00 17.99 166 SER A C 1
ATOM 1322 O O . SER A 1 166 ? 15.888 -32.450 23.569 1.00 18.74 166 SER A O 1
ATOM 1325 N N . ALA A 1 167 ? 15.056 -30.686 22.495 1.00 18.44 167 ALA A N 1
ATOM 1326 C CA . ALA A 1 167 ? 14.432 -30.119 23.695 1.00 18.82 167 ALA A CA 1
ATOM 1327 C C . ALA A 1 167 ? 13.298 -31.050 24.193 1.00 18.27 167 ALA A C 1
ATOM 1328 O O . ALA A 1 167 ? 13.203 -31.295 25.374 1.00 19.13 167 ALA A O 1
ATOM 1330 N N . LEU A 1 168 ? 12.487 -31.563 23.291 1.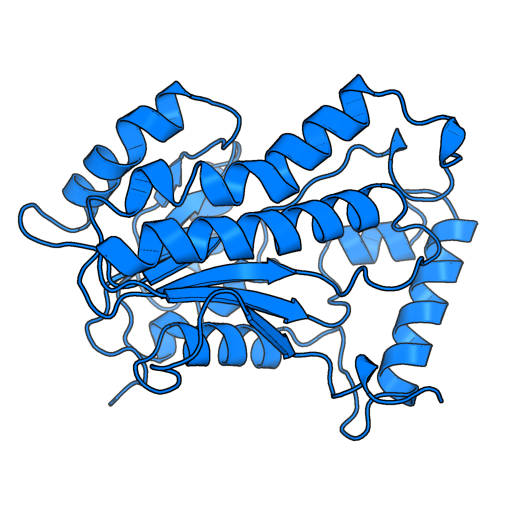00 17.71 168 LEU A N 1
ATOM 1331 C CA . LEU A 1 168 ? 11.405 -32.460 23.645 1.00 17.52 168 LEU A CA 1
ATOM 1332 C C . LEU A 1 168 ? 11.910 -33.695 24.344 1.00 18.45 168 LEU A C 1
ATOM 1333 O O . LEU A 1 168 ? 11.335 -34.115 25.319 1.00 18.03 168 LEU A O 1
ATOM 1338 N N . GLU A 1 169 ? 12.991 -34.288 23.864 1.00 18.37 169 GLU A N 1
ATOM 1339 C CA . GLU A 1 169 ? 13.539 -35.458 24.509 1.00 18.17 169 GLU A CA 1
ATOM 1340 C C . GLU A 1 169 ? 13.946 -35.159 25.946 1.00 17.75 169 GLU A C 1
ATOM 1341 O O . GLU A 1 169 ? 13.716 -35.953 26.839 1.00 18.80 169 GLU A O 1
ATOM 1347 N N . SER A 1 170 ? 14.532 -34.001 26.173 1.00 17.50 170 SER A N 1
ATOM 1348 C CA . SER A 1 170 ? 14.892 -33.592 27.496 1.00 17.79 170 SER A CA 1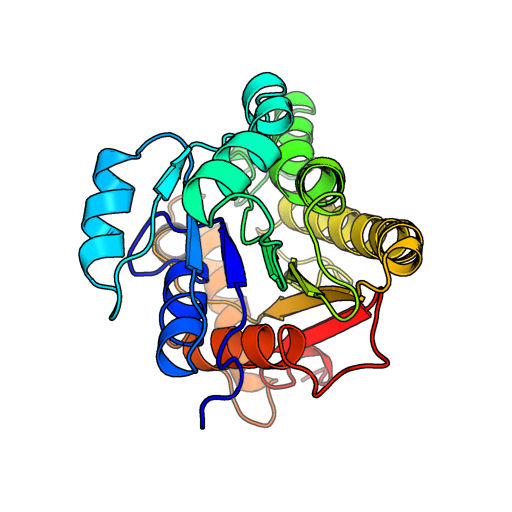
ATOM 1349 C C . SER A 1 170 ? 13.661 -33.338 28.358 1.00 18.53 170 SER A C 1
ATOM 1350 O O . SER A 1 170 ? 13.602 -33.785 29.486 1.00 18.92 170 SER A O 1
ATOM 1353 N N . VAL A 1 171 ? 12.658 -32.675 27.839 1.00 17.81 171 VAL A N 1
ATOM 1354 C CA . VAL A 1 171 ? 11.401 -32.460 28.545 1.00 18.11 171 VAL A CA 1
ATOM 1355 C C . VAL A 1 171 ? 10.770 -33.786 28.958 1.00 18.14 171 VAL A C 1
ATOM 1356 O O . VAL A 1 171 ? 10.334 -33.917 30.079 1.00 18.85 171 VAL A O 1
ATOM 1360 N N . ASN A 1 172 ? 10.771 -34.770 28.093 1.00 17.98 172 ASN A N 1
ATOM 1361 C CA . ASN A 1 172 ? 10.183 -36.062 28.412 1.00 17.56 172 ASN A CA 1
ATOM 1362 C C . ASN A 1 172 ? 10.844 -36.668 29.655 1.00 18.39 172 ASN A C 1
ATOM 1363 O O . ASN A 1 172 ? 10.174 -37.245 30.464 1.00 19.00 172 ASN A O 1
ATOM 1368 N N . ARG A 1 173 ? 12.158 -36.560 29.798 1.00 17.27 173 ARG A N 1
ATOM 1369 C CA . ARG A 1 173 ? 12.827 -37.121 30.936 1.00 17.33 173 ARG A CA 1
ATOM 1370 C C . ARG A 1 173 ? 12.400 -36.453 32.227 1.00 17.92 173 ARG A C 1
ATOM 1371 O O . ARG A 1 173 ? 12.314 -37.121 33.241 1.00 19.66 173 ARG A O 1
ATOM 1379 N N . PHE A 1 174 ? 12.177 -35.166 32.212 1.00 18.09 174 PHE A N 1
ATOM 1380 C CA . PHE A 1 174 ? 11.609 -34.464 33.391 1.00 20.60 174 PHE A CA 1
ATOM 1381 C C . PHE A 1 174 ? 10.144 -34.761 33.638 1.00 18.89 174 PHE A C 1
ATOM 1382 O O . PHE A 1 174 ? 9.744 -34.957 34.772 1.00 21.03 174 PHE A O 1
ATOM 1390 N N . VAL A 1 175 ? 9.345 -34.862 32.582 1.00 19.43 175 VAL A N 1
ATOM 1391 C CA . VAL A 1 175 ? 7.940 -35.207 32.714 1.00 20.76 175 VAL A CA 1
ATOM 1392 C C . VAL A 1 175 ? 7.840 -36.589 33.361 1.00 20.34 175 VAL A C 1
ATOM 1393 O O . VAL A 1 175 ? 6.967 -36.792 34.202 1.00 21.32 175 VAL A O 1
ATOM 1397 N N . ALA A 1 176 ? 8.731 -37.499 33.032 1.00 19.17 176 ALA A N 1
ATOM 1398 C CA . ALA A 1 176 ? 8.700 -38.828 33.649 1.00 19.38 176 ALA A CA 1
ATOM 1399 C C . ALA A 1 176 ? 8.870 -38.738 35.166 1.00 18.94 176 ALA A C 1
ATOM 1400 O O . ALA A 1 176 ? 8.237 -39.521 35.862 1.00 19.55 176 ALA A O 1
ATOM 1402 N N . ARG A 1 177 ? 9.675 -37.840 35.670 1.00 19.85 177 ARG A N 1
ATOM 1403 C CA . ARG A 1 177 ? 9.809 -37.689 37.100 1.00 20.35 177 ARG A CA 1
ATOM 1404 C C . ARG A 1 177 ? 8.510 -37.293 37.740 1.00 20.01 177 ARG A C 1
ATOM 1405 O O . ARG A 1 177 ? 8.118 -37.823 38.784 1.00 23.99 177 ARG A O 1
ATOM 1413 N N . GLU A 1 178 ? 7.821 -36.335 37.174 1.00 21.43 178 GLU A N 1
ATOM 1414 C CA . GLU A 1 178 ? 6.515 -35.910 37.703 1.00 23.31 178 GLU A CA 1
ATOM 1415 C C . GLU A 1 178 ? 5.459 -36.946 37.540 1.00 21.14 178 GLU A C 1
ATOM 1416 O O . GLU A 1 178 ? 4.674 -37.168 38.434 1.00 24.40 178 GLU A O 1
ATOM 1422 N N . ALA A 1 179 ? 5.414 -37.558 36.373 1.00 21.23 179 ALA A N 1
ATOM 1423 C CA . ALA A 1 179 ? 4.403 -38.577 36.071 1.00 22.04 179 ALA A CA 1
ATOM 1424 C C . ALA A 1 179 ? 4.502 -39.788 36.965 1.00 21.99 179 ALA A C 1
ATOM 1425 O O . ALA A 1 179 ? 3.496 -40.367 37.347 1.00 22.12 179 ALA A O 1
ATOM 1427 N N . GLY A 1 180 ? 5.718 -40.149 37.347 1.00 21.14 180 GLY A N 1
ATOM 1428 C CA . GLY A 1 180 ? 5.923 -41.289 38.200 1.00 23.30 180 GLY A CA 1
ATOM 1429 C C . GLY A 1 180 ? 5.242 -41.153 39.558 1.00 23.79 180 GLY A C 1
ATOM 1430 O O . GLY A 1 180 ? 4.877 -42.139 40.154 1.00 24.53 180 GLY A O 1
ATOM 1431 N N . LYS A 1 181 ? 5.071 -39.926 40.043 1.00 23.54 181 LYS A N 1
ATOM 1432 C CA . LYS A 1 181 ? 4.383 -39.680 41.302 1.00 23.65 181 LYS A CA 1
ATOM 1433 C C . LYS A 1 181 ? 2.921 -40.132 41.226 1.00 26.25 181 LYS A C 1
ATOM 1434 O O . LYS A 1 181 ? 2.308 -40.430 42.249 1.00 28.62 181 LYS A O 1
ATOM 1440 N N . TYR A 1 182 ? 2.376 -40.157 40.027 1.00 24.38 182 TYR A N 1
ATOM 1441 C CA . TYR A 1 182 ? 1.010 -40.611 39.747 1.00 25.23 182 TYR A CA 1
ATOM 1442 C C . TYR A 1 182 ? 0.942 -42.050 39.302 1.00 24.36 182 TYR A C 1
ATOM 1443 O O . TYR A 1 182 ? -0.129 -42.538 38.937 1.00 26.32 182 TYR A O 1
ATOM 1452 N N . GLY A 1 183 ? 2.066 -42.737 39.285 1.00 23.75 183 GLY A N 1
ATOM 1453 C CA . GLY A 1 183 ? 2.106 -44.084 38.745 1.00 24.86 183 GLY A CA 1
ATOM 1454 C C . GLY A 1 183 ? 2.006 -44.096 37.240 1.00 23.99 183 GLY A C 1
ATOM 1455 O O . GLY A 1 183 ? 1.550 -45.101 36.688 1.00 24.04 183 GLY A O 1
ATOM 1456 N N . VAL A 1 184 ? 2.376 -43.045 36.569 1.00 22.24 184 VAL A N 1
ATOM 1457 C CA . VAL A 1 184 ? 2.203 -42.891 35.118 1.00 21.54 184 VAL A CA 1
ATOM 1458 C C . VAL A 1 184 ? 3.541 -42.860 34.425 1.00 20.89 184 VAL A C 1
ATOM 1459 O O . VAL A 1 184 ? 4.487 -42.252 34.936 1.00 21.39 184 VAL A O 1
ATOM 1463 N N . ARG A 1 185 ? 3.625 -43.533 33.290 1.00 20.46 185 ARG A N 1
ATOM 1464 C CA . ARG A 1 185 ? 4.802 -43.536 32.422 1.00 19.92 185 ARG A CA 1
ATOM 1465 C C . ARG A 1 185 ? 4.764 -42.410 31.409 1.00 18.96 185 ARG A C 1
ATOM 1466 O O . ARG A 1 185 ? 3.706 -41.978 30.996 1.00 20.48 185 ARG A O 1
ATOM 1474 N N . SER A 1 186 ? 5.941 -41.936 31.003 1.00 18.85 186 SER A N 1
ATOM 1475 C CA . SER A 1 186 ? 6.080 -40.959 29.940 1.00 19.13 186 SER A CA 1
ATOM 1476 C C . SER A 1 186 ? 7.155 -41.397 28.983 1.00 17.92 186 SER A C 1
ATOM 1477 O O . SER A 1 186 ? 8.272 -41.631 29.412 1.00 19.56 186 SER A O 1
ATOM 1480 N N . ASN A 1 187 ? 6.853 -41.494 27.703 1.00 17.71 187 ASN A N 1
ATOM 1481 C CA . ASN A 1 187 ? 7.819 -41.935 26.712 1.00 18.33 187 ASN A CA 1
ATOM 1482 C C . ASN A 1 187 ? 7.553 -41.305 25.393 1.00 18.22 187 ASN A C 1
ATOM 1483 O O . ASN A 1 187 ? 6.463 -40.841 25.124 1.00 19.65 187 ASN A O 1
ATOM 1488 N N . LEU A 1 188 ? 8.569 -41.307 24.539 1.00 17.93 188 LEU A N 1
ATOM 1489 C CA . LEU A 1 188 ? 8.441 -40.868 23.183 1.00 17.72 188 LEU A CA 1
ATOM 1490 C C . LEU A 1 188 ? 8.604 -41.973 22.204 1.00 18.23 188 LEU A C 1
ATOM 1491 O O . LEU A 1 188 ? 9.336 -42.911 22.450 1.00 19.00 188 LEU A O 1
ATOM 1496 N N . VAL A 1 189 ? 7.924 -41.871 21.080 1.00 18.04 189 VAL A N 1
ATOM 1497 C CA . VAL A 1 189 ? 8.183 -42.727 19.930 1.00 18.47 189 VAL A CA 1
ATOM 1498 C C . VAL A 1 189 ? 8.891 -41.928 18.883 1.00 18.73 189 VAL A C 1
ATOM 1499 O O . VAL A 1 189 ? 8.349 -40.972 18.368 1.00 19.23 189 VAL A O 1
ATOM 1503 N N . ALA A 1 190 ? 10.100 -42.331 18.568 1.00 17.92 190 ALA A N 1
ATOM 1504 C CA . ALA A 1 190 ? 10.883 -41.745 17.511 1.00 18.17 190 ALA A CA 1
ATOM 1505 C C . ALA A 1 190 ? 10.600 -42.466 16.207 1.00 17.65 190 ALA A C 1
ATOM 1506 O O . ALA A 1 190 ? 11.027 -43.596 16.016 1.00 20.21 190 ALA A O 1
ATOM 1508 N N . ALA A 1 191 ? 9.852 -41.815 15.343 1.00 19.59 191 ALA A N 1
ATOM 1509 C CA . ALA A 1 191 ? 9.432 -42.410 14.069 1.00 19.42 191 ALA A CA 1
ATOM 1510 C C . ALA A 1 191 ? 10.417 -42.069 12.971 1.00 19.38 191 ALA A C 1
ATOM 1511 O O . ALA A 1 191 ? 11.062 -41.075 12.979 1.00 20.04 191 ALA A O 1
ATOM 1513 N N . GLY A 1 192 ? 10.454 -42.964 11.990 1.00 18.90 192 GLY A N 1
ATOM 1514 C CA . GLY A 1 192 ? 11.045 -42.637 10.742 1.00 19.45 192 GLY A CA 1
ATOM 1515 C C . GLY A 1 192 ? 10.154 -41.660 9.986 1.00 19.73 192 GLY A C 1
ATOM 1516 O O . GLY A 1 192 ? 9.081 -41.320 10.382 1.00 19.94 192 GLY A O 1
ATOM 1517 N N . PRO A 1 193 ? 10.647 -41.213 8.823 1.00 19.66 193 PRO A N 1
ATOM 1518 C CA . PRO A 1 193 ? 9.926 -40.215 8.030 1.00 21.23 193 PRO A CA 1
ATOM 1519 C C . PRO A 1 193 ? 8.632 -40.728 7.474 1.00 21.93 193 PRO A C 1
ATOM 1520 O O . PRO A 1 193 ? 8.584 -41.822 6.946 1.00 22.70 193 PRO A O 1
ATOM 1524 N N . ILE A 1 194 ? 7.565 -39.949 7.621 1.00 20.98 194 ILE A N 1
ATOM 1525 C CA . ILE A 1 194 ? 6.227 -40.347 7.165 1.00 21.50 194 ILE A CA 1
ATOM 1526 C C . ILE A 1 194 ? 5.719 -39.273 6.238 1.00 23.00 194 ILE A C 1
ATOM 1527 O O . ILE A 1 194 ? 5.787 -38.110 6.539 1.00 22.64 194 ILE A O 1
ATOM 1532 N N . ARG A 1 195 ? 5.189 -39.686 5.090 1.00 22.01 195 ARG A N 1
ATOM 1533 C CA . ARG A 1 195 ? 4.718 -38.772 4.068 1.00 23.98 195 ARG A CA 1
ATOM 1534 C C . ARG A 1 195 ? 3.308 -38.281 4.370 1.00 27.91 195 ARG A C 1
ATOM 1535 O O . ARG A 1 195 ? 2.330 -38.667 3.720 1.00 32.65 195 ARG A O 1
ATOM 1543 N N . THR A 1 196 ? 3.255 -37.383 5.333 1.00 26.42 196 THR A N 1
ATOM 1544 C CA . THR A 1 196 ? 2.062 -36.603 5.633 1.00 27.66 196 THR A CA 1
ATOM 1545 C C . THR A 1 196 ? 1.892 -35.595 4.558 1.00 31.46 196 THR A C 1
ATOM 1546 O O . THR A 1 196 ? 2.735 -35.460 3.672 1.00 29.86 196 THR A O 1
ATOM 1550 N N . LEU A 1 197 ? 0.761 -34.884 4.591 1.00 33.51 197 LEU A N 1
ATOM 1551 C CA . LEU A 1 197 ? 0.553 -33.854 3.600 1.00 35.08 197 LEU A CA 1
ATOM 1552 C C . LEU A 1 197 ? 1.655 -32.806 3.634 1.00 31.82 197 LEU A C 1
ATOM 1553 O O . LEU A 1 197 ? 2.201 -32.440 2.593 1.00 34.09 197 LEU A O 1
ATOM 1558 N N . ALA A 1 198 ? 2.010 -32.343 4.818 1.00 31.82 198 ALA A N 1
ATOM 1559 C CA . ALA A 1 198 ? 3.063 -31.343 4.943 1.00 33.27 198 ALA A CA 1
ATOM 1560 C C . ALA A 1 198 ? 4.392 -31.835 4.428 1.00 34.09 198 ALA A C 1
ATOM 1561 O O . ALA A 1 198 ? 5.091 -31.104 3.729 1.00 32.67 198 ALA A O 1
ATOM 1563 N N . MET A 1 199 ? 4.740 -33.077 4.732 1.00 29.39 199 MET A N 1
ATOM 1564 C CA . MET A 1 199 ? 6.010 -33.604 4.267 1.00 28.44 199 MET A CA 1
ATOM 1565 C C . MET A 1 199 ? 6.031 -33.802 2.765 1.00 29.40 199 MET A C 1
ATOM 1566 O O . MET A 1 199 ? 7.049 -33.544 2.119 1.00 31.02 199 MET A O 1
ATOM 1571 N N . SER A 1 200 ? 4.914 -34.235 2.197 1.00 31.95 200 SER A N 1
ATOM 1572 C CA . SER A 1 200 ? 4.819 -34.326 0.766 1.00 33.40 200 SER A CA 1
ATOM 1573 C C . SER A 1 200 ? 4.970 -32.954 0.092 1.00 28.92 200 SER A C 1
ATOM 1574 O O . SER A 1 200 ? 5.688 -32.822 -0.897 1.00 33.18 200 SER A O 1
ATOM 1577 N N . ALA A 1 201 ? 4.369 -31.931 0.677 1.00 29.52 201 ALA A N 1
ATOM 1578 C CA . ALA A 1 201 ? 4.529 -30.586 0.162 1.00 30.19 201 ALA A CA 1
ATOM 1579 C C . ALA A 1 201 ? 5.976 -30.126 0.209 1.00 28.14 201 ALA A C 1
ATOM 1580 O O . ALA A 1 201 ? 6.484 -29.526 -0.737 1.00 30.07 201 ALA A O 1
ATOM 1582 N N . ILE A 1 202 ? 6.667 -30.428 1.295 1.00 28.32 202 ILE A N 1
ATOM 1583 C CA . ILE A 1 202 ? 8.082 -30.076 1.453 1.00 28.04 202 ILE A CA 1
ATOM 1584 C C . ILE A 1 202 ? 8.968 -30.815 0.441 1.00 31.52 202 ILE A C 1
ATOM 1585 O O . ILE A 1 202 ? 9.824 -30.229 -0.171 1.00 30.70 202 ILE A O 1
ATOM 1590 N N . VAL A 1 203 ? 8.719 -32.107 0.255 1.00 29.04 203 VAL A N 1
ATOM 1591 C CA . VAL A 1 203 ? 9.446 -32.854 -0.733 1.00 32.98 203 VAL A CA 1
ATOM 1592 C C . VAL A 1 203 ? 9.214 -32.269 -2.102 1.00 32.31 203 VAL A C 1
ATOM 1593 O O . VAL A 1 203 ? 10.120 -32.225 -2.923 1.00 39.03 203 VAL A O 1
ATOM 1597 N N . GLY A 1 204 ? 8.013 -31.781 -2.329 1.00 31.75 204 GLY A N 1
ATOM 1598 C CA . GLY A 1 204 ? 7.648 -31.141 -3.572 1.00 33.38 204 GLY A CA 1
ATOM 1599 C C . GLY A 1 204 ? 8.212 -29.747 -3.778 1.00 33.26 204 GLY A C 1
ATOM 1600 O O . GLY A 1 204 ? 7.995 -29.138 -4.800 1.00 38.92 204 GLY A O 1
ATOM 1601 N N . GLY A 1 205 ? 8.984 -29.259 -2.819 1.00 31.25 205 GLY A N 1
ATOM 1602 C CA . GLY A 1 205 ? 9.578 -27.948 -2.902 1.00 33.92 205 GLY A CA 1
ATOM 1603 C C . GLY A 1 205 ? 8.988 -26.782 -2.143 1.00 31.62 205 GLY A C 1
ATOM 1604 O O . GLY A 1 205 ? 9.434 -25.676 -2.318 1.00 36.59 205 GLY A O 1
ATOM 1605 N N . ALA A 1 206 ? 8.040 -27.024 -1.262 1.00 32.36 206 ALA A N 1
ATOM 1606 C CA . ALA A 1 206 ? 7.321 -25.898 -0.602 1.00 35.06 206 ALA A CA 1
ATOM 1607 C C . ALA A 1 206 ? 8.269 -25.013 0.219 1.00 34.53 206 ALA A C 1
ATOM 1608 O O . ALA A 1 206 ? 7.983 -23.853 0.409 1.00 40.01 206 ALA A O 1
ATOM 1610 N N . LEU A 1 207 ? 9.360 -25.590 0.745 1.00 34.23 207 LEU A N 1
ATOM 1611 C CA . LEU A 1 207 ? 10.338 -24.835 1.526 1.00 33.81 207 LEU A CA 1
ATOM 1612 C C . LEU A 1 207 ? 11.642 -24.701 0.805 1.00 37.91 207 LEU A C 1
ATOM 1613 O O . LEU A 1 207 ? 12.697 -24.617 1.437 1.00 33.71 207 LEU A O 1
ATOM 1618 N N . GLY A 1 208 ? 11.558 -24.727 -0.504 1.00 35.21 208 GLY A N 1
ATOM 1619 C CA . GLY A 1 208 ? 12.712 -24.634 -1.386 1.00 33.22 208 GLY A CA 1
ATOM 1620 C C . GLY A 1 208 ? 13.091 -25.917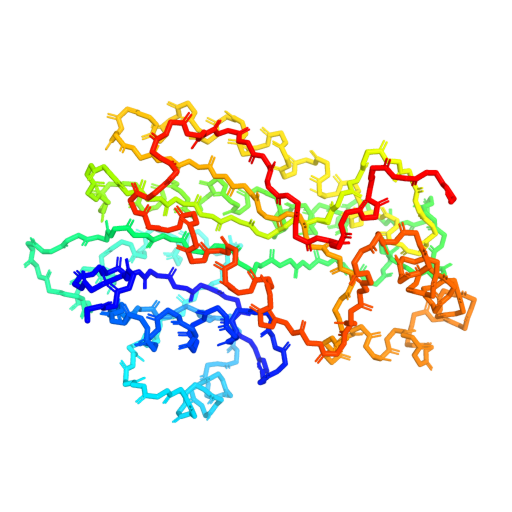 -2.038 1.00 33.11 208 GLY A C 1
ATOM 1621 O O . GLY A 1 208 ? 12.952 -26.988 -1.431 1.00 32.24 208 GLY A O 1
ATOM 1622 N N . GLU A 1 209 ? 13.605 -25.855 -3.269 1.00 37.96 209 GLU A N 1
ATOM 1623 C CA . GLU A 1 209 ? 13.970 -27.103 -3.970 1.00 41.53 209 GLU A CA 1
ATOM 1624 C C . GLU A 1 209 ? 15.101 -27.879 -3.329 1.00 33.92 209 GLU A C 1
ATOM 1625 O O . GLU A 1 209 ? 15.010 -29.098 -3.252 1.00 36.68 209 GLU A O 1
ATOM 1631 N N . GLU A 1 210 ? 16.109 -27.214 -2.807 1.00 37.91 210 GLU A N 1
ATOM 1632 C CA . GLU A 1 210 ? 17.253 -27.901 -2.271 1.00 50.78 210 GLU A CA 1
ATOM 1633 C C . GLU A 1 210 ? 16.794 -28.677 -1.039 1.00 30.76 210 GLU A C 1
ATOM 1634 O O . GLU A 1 210 ? 17.205 -29.793 -0.855 1.00 32.17 210 GLU A O 1
ATOM 1640 N N . ALA A 1 211 ? 15.939 -28.088 -0.247 1.00 30.72 211 ALA A N 1
ATOM 1641 C CA . ALA A 1 211 ? 15.426 -28.776 0.953 1.00 30.42 211 ALA A CA 1
ATOM 1642 C C . ALA A 1 211 ? 14.602 -29.949 0.609 1.00 26.64 211 ALA A C 1
ATOM 1643 O O . ALA A 1 211 ? 14.716 -30.986 1.212 1.00 27.84 211 ALA A O 1
ATOM 1645 N N . GLY A 1 212 ? 13.751 -29.835 -0.426 1.00 30.36 212 GLY A N 1
ATOM 1646 C CA . GLY A 1 212 ? 13.037 -30.987 -0.865 1.00 30.97 212 GLY A CA 1
ATOM 1647 C C . GLY A 1 212 ? 13.914 -32.072 -1.355 1.00 26.54 212 GLY A C 1
ATOM 1648 O O . GLY A 1 212 ? 13.678 -33.256 -1.058 1.00 27.28 212 GLY A O 1
ATOM 1649 N N . ALA A 1 213 ? 14.925 -31.732 -2.128 1.00 28.49 213 ALA A N 1
ATOM 1650 C CA . ALA A 1 213 ? 15.855 -32.741 -2.571 1.00 28.16 213 ALA A CA 1
ATOM 1651 C C . ALA A 1 213 ? 16.573 -33.447 -1.433 1.00 23.70 213 ALA A C 1
ATOM 1652 O O . ALA A 1 213 ? 16.786 -34.651 -1.467 1.00 25.71 213 ALA A O 1
ATOM 1654 N N . GLN A 1 214 ? 16.980 -32.713 -0.426 1.00 26.71 214 GLN A N 1
ATOM 1655 C CA . GLN A 1 214 ? 17.649 -33.284 0.724 1.00 30.09 214 GLN A CA 1
ATOM 1656 C C . GLN A 1 214 ? 16.786 -34.229 1.513 1.00 25.21 214 GLN A C 1
ATOM 1657 O O . GLN A 1 214 ? 17.216 -35.297 1.901 1.00 27.53 214 GLN A O 1
ATOM 1663 N N . ILE A 1 215 ? 15.526 -33.864 1.700 1.00 27.55 215 ILE A N 1
ATOM 1664 C CA . ILE A 1 215 ? 14.577 -34.756 2.376 1.00 30.91 215 ILE A CA 1
ATOM 1665 C C . ILE A 1 215 ? 14.307 -36.005 1.592 1.00 26.39 215 ILE A C 1
ATOM 1666 O O . ILE A 1 215 ? 14.235 -37.061 2.153 1.00 26.46 215 ILE A O 1
ATOM 1671 N N . GLN A 1 216 ? 14.223 -35.896 0.261 1.00 27.16 216 GLN A N 1
ATOM 1672 C CA . GLN A 1 216 ? 14.035 -37.079 -0.521 1.00 28.25 216 GLN A CA 1
ATOM 1673 C C . GLN A 1 216 ? 15.229 -38.021 -0.346 1.00 25.15 216 GLN A C 1
ATOM 1674 O O . GLN A 1 216 ? 15.038 -39.246 -0.248 1.00 26.57 216 GLN A O 1
ATOM 1680 N N . LEU A 1 217 ? 16.439 -37.498 -0.371 1.00 26.34 217 LEU A N 1
ATOM 1681 C CA . LEU A 1 217 ? 17.621 -38.293 -0.103 1.00 28.43 217 LEU A CA 1
ATOM 1682 C C . LEU A 1 217 ? 17.621 -38.934 1.276 1.00 25.34 217 LEU A C 1
ATOM 1683 O O . LEU A 1 217 ? 18.003 -40.088 1.436 1.00 26.35 217 LEU A O 1
ATOM 1688 N N . LEU A 1 218 ? 17.189 -38.192 2.244 1.00 26.76 218 LEU A N 1
ATOM 1689 C CA . LEU A 1 218 ? 17.087 -38.752 3.598 1.00 25.41 218 LEU A CA 1
ATOM 1690 C C . LEU A 1 218 ? 16.125 -39.908 3.662 1.00 25.29 218 LEU A C 1
ATOM 1691 O O . LEU A 1 218 ? 16.441 -40.929 4.277 1.00 25.23 218 LEU A O 1
ATOM 1696 N N . GLU A 1 219 ? 14.967 -39.813 3.052 1.00 26.26 219 GLU A N 1
ATOM 1697 C CA . GLU A 1 219 ? 14.000 -40.902 3.063 1.00 26.88 219 GLU A CA 1
ATOM 1698 C C . GLU A 1 219 ? 14.535 -42.128 2.365 1.00 31.11 219 GLU A C 1
ATOM 1699 O O . GLU A 1 219 ? 14.326 -43.252 2.831 1.00 27.94 219 GLU A O 1
ATOM 1705 N N . GLU A 1 220 ? 15.219 -41.955 1.275 1.00 24.65 220 GLU A N 1
ATOM 1706 C CA . GLU A 1 220 ? 15.750 -43.107 0.571 1.00 28.45 220 GLU A CA 1
ATOM 1707 C C . GLU A 1 220 ? 16.795 -43.785 1.415 1.00 26.25 220 GLU A C 1
ATOM 1708 O O . GLU A 1 220 ? 16.856 -44.988 1.468 1.00 27.60 220 GLU A O 1
ATOM 1714 N N . GLY A 1 221 ? 17.678 -43.022 2.030 1.00 26.10 221 GLY A N 1
ATOM 1715 C CA . GLY A 1 221 ? 18.714 -43.589 2.890 1.00 25.60 221 GLY A CA 1
ATOM 1716 C C . GLY A 1 221 ? 18.097 -44.332 4.056 1.00 27.22 221 GLY A C 1
ATOM 1717 O O . GLY A 1 221 ? 18.656 -45.294 4.501 1.00 25.72 221 GLY A O 1
ATOM 1718 N N . TRP A 1 222 ? 16.975 -43.883 4.565 1.00 24.05 222 TRP A N 1
ATOM 1719 C CA . TRP A 1 222 ? 16.335 -44.509 5.691 1.00 24.78 222 TRP A CA 1
ATOM 1720 C C . TRP A 1 222 ? 15.887 -45.933 5.377 1.00 23.06 222 TRP A C 1
ATOM 1721 O O . TRP A 1 222 ? 16.184 -46.868 6.132 1.00 23.03 222 TRP A O 1
ATOM 1732 N N . ASP A 1 223 ? 15.211 -46.117 4.287 1.00 23.01 223 ASP A N 1
ATOM 1733 C CA . ASP A 1 223 ? 14.813 -47.449 3.846 1.00 24.45 223 ASP A CA 1
ATOM 1734 C C . ASP A 1 223 ? 16.004 -48.323 3.594 1.00 24.87 223 ASP A C 1
ATOM 1735 O O . ASP A 1 223 ? 16.001 -49.509 3.932 1.00 25.01 223 ASP A O 1
ATOM 1740 N N . GLN A 1 224 ? 17.055 -47.739 3.011 1.00 22.60 224 GLN A N 1
ATOM 1741 C CA . GLN A 1 224 ? 18.271 -48.493 2.782 1.00 24.51 224 GLN A CA 1
ATOM 1742 C C . GLN A 1 224 ? 18.918 -48.972 4.095 1.00 24.17 224 GLN A C 1
ATOM 1743 O O . GLN A 1 224 ? 19.303 -50.135 4.170 1.00 29.10 224 GLN A O 1
ATOM 1749 N N . ARG A 1 225 ? 19.061 -48.125 5.061 1.00 22.93 225 ARG A N 1
ATOM 1750 C CA . ARG A 1 225 ? 19.701 -48.423 6.327 1.00 25.69 225 ARG A CA 1
ATOM 1751 C C . ARG A 1 225 ? 18.864 -49.349 7.184 1.00 21.93 225 ARG A C 1
ATOM 1752 O O . ARG A 1 225 ? 19.410 -50.103 7.961 1.00 23.06 225 ARG A O 1
ATOM 1760 N N . ALA A 1 226 ? 17.552 -49.286 7.072 1.00 20.27 226 ALA A N 1
ATOM 1761 C CA . ALA A 1 226 ? 16.661 -50.074 7.932 1.00 19.73 226 ALA A CA 1
ATOM 1762 C C . ALA A 1 226 ? 16.766 -51.560 7.590 1.00 20.84 226 ALA A C 1
ATOM 1763 O O . ALA A 1 226 ? 16.458 -51.972 6.541 1.00 21.77 226 ALA A O 1
ATOM 1765 N N . PRO A 1 227 ? 17.158 -52.371 8.579 1.00 19.60 227 PRO A N 1
ATOM 1766 C CA . PRO A 1 227 ? 17.295 -53.809 8.304 1.00 21.63 227 PRO A CA 1
ATOM 1767 C C . PRO A 1 227 ? 16.008 -54.489 7.907 1.00 23.21 227 PRO A C 1
ATOM 1768 O O . PRO A 1 227 ? 16.051 -55.487 7.200 1.00 24.45 227 PRO A O 1
ATOM 1772 N N . ILE A 1 228 ? 14.881 -53.964 8.335 1.00 21.41 228 ILE A N 1
ATOM 1773 C CA . ILE A 1 228 ? 13.574 -54.509 7.943 1.00 23.31 228 ILE A CA 1
ATOM 1774 C C . ILE A 1 228 ? 12.846 -53.584 6.956 1.00 23.83 228 ILE A C 1
ATOM 1775 O O . ILE A 1 228 ? 11.670 -53.783 6.650 1.00 26.68 228 ILE A O 1
ATOM 1780 N N . GLY A 1 229 ? 13.549 -52.624 6.436 1.00 21.93 229 GLY A N 1
ATOM 1781 C CA . GLY A 1 229 ? 12.998 -51.645 5.526 1.00 23.00 229 GLY A CA 1
ATOM 1782 C C . GLY A 1 229 ? 12.170 -50.577 6.220 1.00 22.26 229 GLY A C 1
ATOM 1783 O O . GLY A 1 229 ? 11.900 -50.674 7.426 1.00 22.70 229 GLY A O 1
ATOM 1784 N N . TRP A 1 230 ? 11.821 -49.555 5.482 1.00 21.77 230 TRP A N 1
ATOM 1785 C CA . TRP A 1 230 ? 10.993 -48.467 5.984 1.00 20.55 230 TRP A CA 1
ATOM 1786 C C . TRP A 1 230 ? 10.062 -48.014 4.898 1.00 22.63 230 TRP A C 1
ATOM 1787 O O . TRP A 1 230 ? 10.553 -47.623 3.841 1.00 24.17 230 TRP A O 1
ATOM 1798 N N . ASN A 1 231 ? 8.775 -48.007 5.147 1.00 21.25 231 ASN A N 1
ATOM 1799 C CA . ASN A 1 231 ? 7.773 -47.514 4.217 1.00 22.05 231 ASN A CA 1
ATOM 1800 C C . ASN A 1 231 ? 7.205 -46.188 4.721 1.00 23.23 231 ASN A C 1
ATOM 1801 O O . ASN A 1 231 ? 6.349 -46.154 5.568 1.00 23.01 231 ASN A O 1
ATOM 1806 N N . MET A 1 232 ? 7.655 -45.111 4.139 1.00 22.19 232 MET A N 1
ATOM 1807 C CA . MET A 1 232 ? 7.236 -43.778 4.515 1.00 23.27 232 MET A CA 1
ATOM 1808 C C . MET A 1 232 ? 5.768 -43.497 4.231 1.00 22.44 232 MET A C 1
ATOM 1809 O O . MET A 1 232 ? 5.226 -42.536 4.719 1.00 24.09 232 MET A O 1
ATOM 1814 N N . LYS A 1 233 ? 5.133 -44.340 3.426 1.00 22.22 233 LYS A N 1
ATOM 1815 C CA . LYS A 1 233 ? 3.708 -44.196 3.154 1.00 23.37 233 LYS A CA 1
ATOM 1816 C C . LYS A 1 233 ? 2.820 -44.945 4.122 1.00 26.40 233 LYS A C 1
ATOM 1817 O O . LYS A 1 233 ? 1.600 -44.902 3.977 1.00 31.11 233 LYS A O 1
ATOM 1823 N N . ASP A 1 234 ? 3.402 -45.628 5.103 1.00 24.05 234 ASP A N 1
ATOM 1824 C CA . ASP A 1 234 ? 2.623 -46.447 6.018 1.00 25.52 234 ASP A CA 1
ATOM 1825 C C . ASP A 1 234 ? 2.859 -46.025 7.461 1.00 24.02 234 ASP A C 1
ATOM 1826 O O . ASP A 1 234 ? 3.896 -46.326 8.036 1.00 24.76 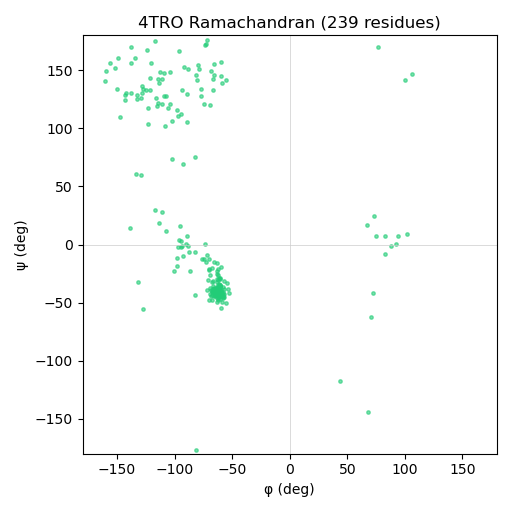234 ASP A O 1
ATOM 1831 N N . ALA A 1 235 ? 1.911 -45.316 8.051 1.00 24.43 235 ALA A N 1
ATOM 1832 C CA . ALA A 1 235 ? 2.024 -44.932 9.471 1.00 24.24 235 ALA A CA 1
ATOM 1833 C C . ALA A 1 235 ? 1.601 -46.021 10.455 1.00 23.21 235 ALA A C 1
ATOM 1834 O O . ALA A 1 235 ? 1.772 -45.846 11.643 1.00 23.28 235 ALA A O 1
ATOM 1836 N N . THR A 1 236 ? 1.050 -47.140 9.984 1.00 23.50 236 THR A N 1
ATOM 1837 C CA . THR A 1 236 ? 0.503 -48.132 10.902 1.00 22.63 236 THR A CA 1
ATOM 1838 C C . THR A 1 236 ? 1.547 -48.693 11.888 1.00 22.61 236 THR A C 1
ATOM 1839 O O . THR A 1 236 ? 1.272 -48.877 13.023 1.00 21.99 236 THR A O 1
ATOM 1843 N N . PRO A 1 237 ? 2.786 -48.957 11.424 1.00 22.29 237 PRO A N 1
ATOM 1844 C CA . PRO A 1 237 ? 3.774 -49.483 12.355 1.00 21.14 237 PRO A CA 1
ATOM 1845 C C . PRO A 1 237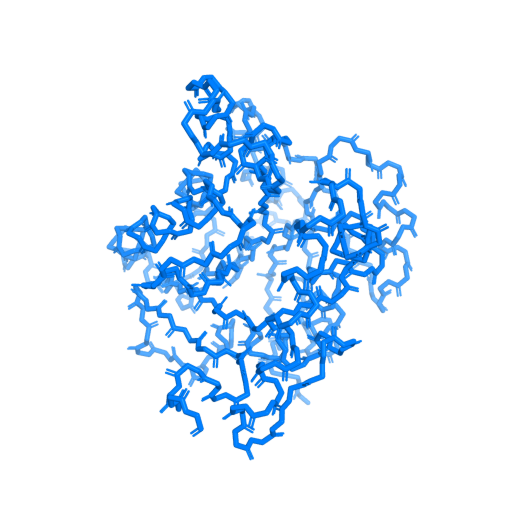 ? 4.099 -48.486 13.478 1.00 21.17 237 PRO A C 1
ATOM 1846 O O . PRO A 1 237 ? 4.360 -48.903 14.587 1.00 21.25 237 PRO A O 1
ATOM 1850 N N . VAL A 1 238 ? 4.052 -47.216 13.179 1.00 20.00 238 VAL A N 1
ATOM 1851 C CA . VAL A 1 238 ? 4.204 -46.185 14.174 1.00 19.94 238 VAL A CA 1
ATOM 1852 C C . VAL A 1 238 ? 3.033 -46.174 15.130 1.00 19.77 238 VAL A C 1
ATOM 1853 O O . VAL A 1 238 ? 3.217 -46.127 16.332 1.00 20.58 238 VAL A O 1
ATOM 1857 N N . ALA A 1 239 ? 1.840 -46.217 14.600 1.00 20.22 239 ALA A N 1
ATOM 1858 C CA . ALA A 1 239 ? 0.644 -46.239 15.422 1.00 20.03 239 ALA A CA 1
ATOM 1859 C C . ALA A 1 239 ? 0.642 -47.437 16.336 1.00 22.02 239 ALA A C 1
ATOM 1860 O O . ALA A 1 239 ? 0.257 -47.334 17.508 1.00 21.41 239 ALA A O 1
ATOM 1862 N N . LYS A 1 240 ? 1.030 -48.602 15.829 1.00 21.14 240 LYS A N 1
ATOM 1863 C CA . LYS A 1 240 ? 1.107 -49.788 16.664 1.00 21.77 240 LYS A CA 1
ATOM 1864 C C . LYS A 1 240 ? 2.078 -49.633 17.828 1.00 21.08 240 LYS A C 1
ATOM 1865 O O . LYS A 1 240 ? 1.785 -50.037 18.928 1.00 21.22 240 LYS A O 1
ATOM 1871 N N . THR A 1 241 ? 3.205 -49.022 17.582 1.00 19.69 241 THR A N 1
ATOM 1872 C CA . THR A 1 241 ? 4.218 -48.790 18.612 1.00 19.81 241 THR A CA 1
ATOM 1873 C C . THR A 1 241 ? 3.689 -47.855 19.693 1.00 20.50 241 THR A C 1
ATOM 1874 O O . THR A 1 241 ? 3.909 -48.087 20.859 1.00 20.40 241 THR A O 1
ATOM 1878 N N . VAL A 1 242 ? 2.989 -46.812 19.314 1.00 19.89 242 VAL A N 1
ATOM 1879 C CA . VAL A 1 242 ? 2.340 -45.932 20.286 1.00 19.98 242 VAL A CA 1
ATOM 1880 C C . VAL A 1 242 ? 1.363 -46.737 21.128 1.00 19.82 242 VAL A C 1
ATOM 1881 O O . VAL A 1 242 ? 1.340 -46.630 22.348 1.00 21.13 242 VAL A O 1
ATOM 1885 N N . CYS A 1 243 ? 0.580 -47.587 20.487 1.00 20.15 243 CYS A N 1
ATOM 1886 C CA . CYS A 1 243 ? -0.357 -48.440 21.238 1.00 20.69 243 CYS A CA 1
ATOM 1887 C C . CYS A 1 243 ? 0.358 -49.405 22.200 1.00 21.02 243 CYS A C 1
ATOM 1888 O O . CYS A 1 243 ? -0.133 -49.634 23.284 1.00 22.07 243 CYS A O 1
ATOM 1891 N N . ALA A 1 244 ? 1.513 -49.923 21.805 1.00 19.96 244 ALA A N 1
ATOM 1892 C CA . ALA A 1 244 ? 2.288 -50.772 22.699 1.00 20.99 244 ALA A CA 1
ATOM 1893 C C . ALA A 1 244 ? 2.629 -50.018 23.980 1.00 20.87 244 ALA A C 1
ATOM 1894 O O . ALA A 1 244 ? 2.532 -50.528 25.071 1.00 21.43 244 ALA A O 1
ATOM 1896 N N . LEU A 1 245 ? 3.074 -48.776 23.836 1.00 20.16 245 LEU A N 1
ATOM 1897 C CA . LEU A 1 245 ? 3.371 -47.942 24.989 1.00 20.19 245 LEU A CA 1
ATOM 1898 C C . LEU A 1 245 ? 2.161 -47.556 25.799 1.00 20.22 245 LEU A C 1
ATOM 1899 O O . LEU A 1 245 ? 2.267 -47.381 27.007 1.00 21.79 245 LEU A O 1
ATOM 1904 N N . LEU A 1 246 ? 1.022 -47.400 25.168 1.00 21.77 246 LEU A N 1
ATOM 1905 C CA . LEU A 1 246 ? -0.243 -47.154 25.888 1.00 21.36 246 LEU A CA 1
ATOM 1906 C C . LEU A 1 246 ? -0.737 -48.359 26.647 1.00 23.34 246 LEU A C 1
ATOM 1907 O O . LEU A 1 246 ? -1.545 -48.226 27.539 1.00 25.93 246 LEU A O 1
ATOM 1912 N N . SER A 1 247 ? -0.291 -49.542 26.273 1.00 22.13 247 SER A N 1
ATOM 1913 C CA . SER A 1 247 ? -0.758 -50.791 26.834 1.00 22.53 247 SER A CA 1
ATOM 1914 C C . SER A 1 247 ? -0.073 -51.099 28.152 1.00 22.73 247 SER A C 1
ATOM 1915 O O . SER A 1 247 ? 0.746 -50.326 28.597 1.00 25.05 247 SER A O 1
ATOM 1918 N N . ASP A 1 248 ? -0.389 -52.250 28.712 1.00 23.90 248 ASP A N 1
ATOM 1919 C CA . ASP A 1 248 ? 0.182 -52.698 29.955 1.00 26.46 248 ASP A CA 1
ATOM 1920 C C . ASP A 1 248 ? 1.473 -53.486 29.747 1.00 23.01 248 ASP A C 1
ATOM 1921 O O . ASP A 1 248 ? 1.995 -54.046 30.668 1.00 24.58 248 ASP A O 1
ATOM 1926 N N . TRP A 1 249 ? 1.983 -53.537 28.518 1.00 21.36 249 TRP A N 1
ATOM 1927 C CA . TRP A 1 249 ? 3.071 -54.453 28.151 1.00 21.60 249 TRP A CA 1
ATOM 1928 C C . TRP A 1 249 ? 4.466 -53.873 28.172 1.00 21.70 249 TRP A C 1
ATOM 1929 O O . TRP A 1 249 ? 5.402 -54.607 27.966 1.00 24.25 249 TRP A O 1
ATOM 1940 N N . LEU A 1 250 ? 4.619 -52.595 28.469 1.00 22.13 250 LEU A N 1
ATOM 1941 C CA . LEU A 1 250 ? 5.947 -51.975 28.684 1.00 21.87 250 LEU A CA 1
ATOM 1942 C C . LEU A 1 250 ? 5.912 -51.211 30.013 1.00 20.44 250 LEU A C 1
ATOM 1943 O O . LEU A 1 250 ? 6.054 -50.018 30.100 1.00 21.42 250 LEU A O 1
ATOM 1948 N N . PRO A 1 251 ? 5.642 -51.954 31.082 1.00 21.10 251 PRO A N 1
ATOM 1949 C CA . PRO A 1 251 ? 5.333 -51.368 32.354 1.00 21.41 251 PRO A CA 1
ATOM 1950 C C . PRO A 1 251 ? 6.541 -50.800 33.125 1.00 21.77 251 PRO A C 1
ATOM 1951 O O . PRO A 1 251 ? 6.322 -50.120 34.121 1.00 22.34 251 PRO A O 1
ATOM 1955 N N . ALA A 1 252 ? 7.748 -51.099 32.713 1.00 21.27 252 ALA A N 1
ATOM 1956 C CA . ALA A 1 252 ? 8.944 -50.675 33.380 1.00 19.95 252 ALA A CA 1
ATOM 1957 C C . ALA A 1 252 ? 9.752 -49.709 32.550 1.00 19.13 252 ALA A C 1
ATOM 1958 O O . ALA A 1 252 ? 10.944 -49.501 32.794 1.00 20.31 252 ALA A O 1
ATOM 1960 N N . THR A 1 253 ? 9.142 -49.095 31.566 1.00 19.09 253 THR A N 1
ATOM 1961 C CA . THR A 1 253 ? 9.816 -48.153 30.667 1.00 18.25 253 THR A CA 1
ATOM 1962 C C . THR A 1 253 ? 9.244 -46.747 30.844 1.00 18.82 253 THR A C 1
ATOM 1963 O O . THR A 1 253 ? 8.042 -46.551 30.694 1.00 19.73 253 THR A O 1
ATOM 1967 N N . THR A 1 254 ? 10.096 -45.784 31.195 1.00 18.50 254 THR A N 1
ATOM 1968 C CA . THR A 1 254 ? 9.650 -44.431 31.342 1.00 18.23 254 THR A CA 1
ATOM 1969 C C . THR A 1 254 ? 10.820 -43.467 31.157 1.00 18.88 254 THR A C 1
ATOM 1970 O O . THR A 1 254 ? 11.981 -43.866 31.318 1.00 18.69 254 THR A O 1
ATOM 1974 N N . GLY A 1 255 ? 10.533 -42.242 30.787 1.00 18.25 255 GLY A N 1
ATOM 1975 C CA . GLY A 1 255 ? 11.543 -41.256 30.457 1.00 18.21 255 GLY A CA 1
ATOM 1976 C C . GLY A 1 255 ? 12.316 -41.572 29.204 1.00 17.77 255 GLY A C 1
ATOM 1977 O O . GLY A 1 255 ? 13.361 -41.018 28.972 1.00 18.90 255 GLY A O 1
ATOM 1978 N N . ASP A 1 256 ? 11.784 -42.480 28.382 1.00 18.37 256 ASP A N 1
ATOM 1979 C CA . ASP A 1 256 ? 12.525 -43.177 27.360 1.00 18.15 256 ASP A CA 1
ATOM 1980 C C . ASP A 1 256 ? 12.038 -42.888 25.978 1.00 18.35 256 ASP A C 1
ATOM 1981 O O . ASP A 1 256 ? 11.074 -42.170 25.776 1.00 18.64 256 ASP A O 1
ATOM 1986 N N . ILE A 1 257 ? 12.741 -43.422 25.013 1.00 18.69 257 ILE A N 1
ATOM 1987 C CA . ILE A 1 257 ? 12.458 -43.274 23.596 1.00 19.39 257 ILE A CA 1
ATOM 1988 C C . ILE A 1 257 ? 12.441 -44.639 22.969 1.00 20.28 257 ILE A C 1
ATOM 1989 O O . ILE A 1 257 ? 13.405 -45.375 23.070 1.00 20.62 257 ILE A O 1
ATOM 1994 N N . ILE A 1 258 ? 11.362 -44.958 22.288 1.00 18.93 258 ILE A N 1
ATOM 1995 C CA . ILE A 1 258 ? 11.227 -46.170 21.506 1.00 18.31 258 ILE A CA 1
ATOM 1996 C C . ILE A 1 258 ? 11.272 -45.817 20.055 1.00 17.64 258 ILE A C 1
ATOM 1997 O O . ILE A 1 258 ? 10.578 -44.915 19.615 1.00 19.45 258 ILE A O 1
ATOM 2002 N N . TYR A 1 259 ? 12.143 -46.484 19.309 1.00 18.69 259 TYR A N 1
ATOM 2003 C CA . TYR A 1 259 ? 12.381 -46.128 17.909 1.00 19.67 259 TYR A CA 1
ATOM 2004 C C . TYR A 1 259 ? 11.569 -47.010 16.983 1.00 19.01 259 TYR A C 1
ATOM 2005 O O . TYR A 1 259 ? 11.841 -48.180 16.858 1.00 22.39 259 TYR A O 1
ATOM 2014 N N . ALA A 1 260 ? 10.577 -46.423 16.341 1.00 18.41 260 ALA A N 1
ATOM 2015 C CA . ALA A 1 260 ? 9.768 -47.036 15.307 1.00 18.95 260 ALA A CA 1
ATOM 2016 C C . ALA A 1 260 ? 10.248 -46.525 13.971 1.00 18.23 260 ALA A C 1
ATOM 2017 O O . ALA A 1 260 ? 9.628 -45.676 13.360 1.00 19.83 260 ALA A O 1
ATOM 2019 N N . ASP A 1 261 ? 11.388 -46.996 13.543 1.00 18.44 261 ASP A N 1
ATOM 2020 C CA . ASP A 1 261 ? 12.111 -46.430 12.428 1.00 18.56 261 ASP A CA 1
ATOM 2021 C C . ASP A 1 261 ? 12.708 -47.462 11.507 1.00 17.05 261 ASP A C 1
ATOM 2022 O O . ASP A 1 261 ? 13.604 -47.132 10.709 1.00 19.36 261 ASP A O 1
ATOM 2027 N N . GLY A 1 262 ? 12.282 -48.712 11.623 1.00 18.48 262 GLY A N 1
ATOM 2028 C CA . GLY A 1 262 ? 12.828 -49.794 10.834 1.00 19.06 262 GLY A CA 1
ATOM 2029 C C . GLY A 1 262 ? 14.192 -50.257 11.274 1.00 18.69 262 GLY A C 1
ATOM 2030 O O . GLY A 1 262 ? 14.790 -51.079 10.623 1.00 19.76 262 GLY A O 1
ATOM 2031 N N . GLY A 1 263 ? 14.671 -49.740 12.391 1.00 18.25 263 GLY A N 1
ATOM 2032 C CA . GLY A 1 263 ? 16.036 -49.990 12.838 1.00 18.96 263 GLY A CA 1
ATOM 2033 C C . GLY A 1 263 ? 17.079 -49.099 12.209 1.00 18.30 263 GLY A C 1
ATOM 2034 O O . GLY A 1 263 ? 18.253 -49.332 12.394 1.00 19.24 263 GLY A O 1
ATOM 2035 N N . ALA A 1 264 ? 16.671 -48.106 11.450 1.00 17.80 264 ALA A N 1
ATOM 2036 C CA . ALA A 1 264 ? 17.619 -47.283 10.691 1.00 18.91 264 ALA A CA 1
ATOM 2037 C C . ALA A 1 264 ? 18.630 -46.622 11.588 1.00 17.80 264 ALA A C 1
ATOM 2038 O O . ALA A 1 264 ? 19.779 -46.515 11.196 1.00 19.65 264 ALA A O 1
ATOM 2040 N N . HIS A 1 265 ? 18.251 -46.203 12.779 1.00 18.30 265 HIS A N 1
ATOM 2041 C CA . HIS A 1 265 ? 19.205 -45.473 13.623 1.00 19.22 265 HIS A CA 1
ATOM 2042 C C . HIS A 1 265 ? 20.292 -46.361 14.178 1.00 18.69 265 HIS A C 1
ATOM 2043 O O . HIS A 1 265 ? 21.235 -45.852 14.796 1.00 20.15 265 HIS A O 1
ATOM 2050 N N . THR A 1 266 ? 20.170 -47.667 14.004 1.00 18.28 266 THR A N 1
ATOM 2051 C CA . THR A 1 266 ? 21.160 -48.611 14.514 1.00 18.71 266 THR A CA 1
ATOM 2052 C C . THR A 1 266 ? 22.219 -48.982 13.507 1.00 18.35 266 THR A C 1
ATOM 2053 O O . THR A 1 266 ? 23.094 -49.768 13.830 1.00 18.73 266 THR A O 1
ATOM 2057 N N . GLN A 1 267 ? 22.124 -48.450 12.295 1.00 18.00 267 GLN A N 1
ATOM 2058 C CA . GLN A 1 267 ? 22.960 -48.836 11.195 1.00 18.92 267 GLN A CA 1
ATOM 2059 C C . GLN A 1 267 ? 23.589 -47.585 10.570 1.00 19.04 267 GLN A C 1
ATOM 2060 O O . GLN A 1 267 ? 22.941 -46.599 10.395 1.00 20.88 267 GLN A O 1
ATOM 2066 N N . LEU A 1 268 ? 24.860 -47.663 10.258 1.00 21.51 268 LEU A N 1
ATOM 2067 C CA . LEU A 1 268 ? 25.508 -46.511 9.674 1.00 24.29 268 LEU A CA 1
ATOM 2068 C C . LEU A 1 268 ? 25.208 -46.494 8.238 1.00 27.74 268 LEU A C 1
ATOM 2069 O O . LEU A 1 268 ? 24.950 -45.398 7.651 1.00 33.58 268 LEU A O 1
ATOM 2074 N N . LEU A 1 269 ? 25.280 -47.618 7.618 1.00 29.07 269 LEU A N 1
ATOM 2075 C CA . LEU A 1 269 ? 25.038 -47.773 6.223 1.00 36.95 269 LEU A CA 1
ATOM 2076 C C . LEU A 1 269 ? 24.711 -49.259 6.057 1.00 70.04 269 LEU A C 1
ATOM 2077 O O . LEU A 1 269 ? 25.035 -50.044 6.990 1.00 33.73 269 LEU A O 1
#

Foldseek 3Di:
DFLQAPAEEEFEFDQACQQLSVLLQQNNVVRHYAYAYEYEDPVVRRVVRNVPRPDDHHYDYDDLVDVVCLQCVQVVVCVRVDPPAFGQEYEARWFDADLCQFAPNDLVRRDVVRLVVRLSTLAVSLVSNLVSHLVRHAALGEYEYEAADLVDDAHGCGSVSVSRVNNLVSQLVSQVVSVVRNYAGEYEHEAAADGVVLVVVLVQPSHPVRNVRVVVRQVLLQVQQPQGDDNHDSNLVSVVVSCRRGSNPSPDHSYYHYHRSCNVVGPD

CATH classification: 3.40.50.720

Sequence (268 aa):
TGLLDDGKRILVSGIITDDSSIAFHIARRVAQEQGAQQLVLTGFDRLRLIQRITDRLPAKAPLLELDVQNEEHLASLAGRVTEAIGAGNKLDGVVHSIGFMPQTGMGINNPFFDAPYADVSKGIHISAYSYASMMAKALLPIMNPGGSIVGMDFFDPSSRRAMMPAYNWMTVAKSALESVNRFVAREAGKYGVRSNLVAAGPIRTLAMSAIVGGALGEEAGAQIQLLEEGWDQRAPIGWNMKDATPVAKTVCALLSDWLPATTGDIIYADGGAHTQLL